Protein AF-A0A952R823-F1 (afdb_monomer_lite)

Secondary structure (DSSP, 8-state):
-PPPP--PPEEEEETTEEEEE--SS-HHHHHHHHHHHHHHHHHSBTBPTT-HHHHHHHHHHHHHHHHHHHHHHHHHHHHHHHHHHHHHHHHHHHHHHHHHTTS---SSSGGGGTSTTSSTTS------------------PPPPPP--------------------SSSSSSHHHHHHHHHHHHHHHHHHHTT-PPP----

pLDDT: mean 72.43, std 18.76, range [43.44, 98.44]

Sequence (201 aa):
MERPPQQSPVELRVGGETYRVKATATEATLLRLADAVDAKLKAYQGARAGTPQALLLAAMSLANDLEEERARRVAAEERAKQMLRTVVARLDALLGDGASLGGAHDLGASLASLEVLHESLGNGVVHESPGAPEVERRAPHGGPQVPLTGREAEHAAPALSSASPSAEAEGLQRGDALAEVRRRRLSELRGETERPGRDDA

Foldseek 3Di:
DDDPPPFDFDWEAALNDIDTDGDPDDPVVVNVVRVQLNVLLVVPPPPNRPDPVSSVVSVVVVVVVVVVVVVVVVVVVVVVVVVVVVVVVVVVVVVVVVVVVVPPDPPPPPVVVVVVPVVPPPDPPPPPDPDDPPPPPDDDDDDDDDDDDDDDDDDDDDDDDDDDDDDDPPPPPVVVVVVVVVVVVVVVVVPVPPDDDPDDD

Radius of gyration: 33.43 Å; chains: 1; bounding box: 53×76×105 Å

Structure (mmCIF, N/CA/C/O backbone):
data_AF-A0A952R823-F1
#
_entry.id   AF-A0A952R823-F1
#
loop_
_atom_site.group_PDB
_atom_site.id
_atom_site.type_symbol
_atom_site.label_atom_id
_atom_site.label_alt_id
_atom_site.label_comp_id
_atom_site.label_asym_id
_atom_site.label_entity_id
_atom_site.label_seq_id
_atom_site.pdbx_PDB_ins_code
_atom_site.Cartn_x
_atom_site.Cartn_y
_atom_site.Cartn_z
_atom_site.occupancy
_atom_site.B_iso_or_equiv
_atom_site.auth_seq_id
_atom_site.auth_comp_id
_atom_site.auth_asym_id
_atom_site.auth_atom_id
_atom_site.pdbx_PDB_model_num
ATOM 1 N N . MET A 1 1 ? -17.433 31.985 -6.162 1.00 55.97 1 MET A N 1
ATOM 2 C CA . MET A 1 1 ? -17.088 31.467 -4.822 1.00 55.97 1 MET A CA 1
ATOM 3 C C . MET A 1 1 ? -17.823 30.150 -4.636 1.00 55.97 1 MET A C 1
ATOM 5 O O . MET A 1 1 ? -18.989 30.167 -4.264 1.00 55.97 1 MET A O 1
ATOM 9 N N . GLU A 1 2 ? -17.197 29.025 -4.987 1.00 50.34 2 GLU A N 1
ATOM 10 C CA . GLU A 1 2 ? -17.776 27.707 -4.706 1.00 50.34 2 GLU A CA 1
ATOM 11 C C . GLU A 1 2 ? -17.674 27.431 -3.205 1.00 50.34 2 GLU A C 1
ATOM 13 O O . GLU A 1 2 ? -16.612 27.567 -2.596 1.00 50.34 2 GLU A O 1
ATOM 18 N N . ARG A 1 3 ? -18.812 27.113 -2.588 1.00 55.91 3 ARG A N 1
ATOM 19 C CA . ARG A 1 3 ? -18.885 26.713 -1.183 1.00 55.91 3 ARG A CA 1
ATOM 20 C C . ARG A 1 3 ? -18.193 25.348 -1.080 1.00 55.91 3 ARG A C 1
ATOM 22 O O . ARG A 1 3 ? -18.582 24.458 -1.837 1.00 55.91 3 ARG A O 1
ATOM 29 N N . PRO A 1 4 ? -17.204 25.150 -0.190 1.00 58.69 4 PRO A N 1
ATOM 30 C CA . PRO A 1 4 ? -16.602 23.834 -0.037 1.00 58.69 4 PRO A CA 1
ATOM 31 C C . PRO A 1 4 ? -17.703 22.825 0.324 1.00 58.69 4 PRO A C 1
ATOM 33 O O . PRO A 1 4 ? -18.623 23.181 1.075 1.00 58.69 4 PRO A O 1
ATOM 36 N N . PRO A 1 5 ? -17.657 21.596 -0.220 1.00 68.62 5 PRO A N 1
ATOM 37 C CA . PRO A 1 5 ? -18.655 20.580 0.073 1.00 68.62 5 PRO A CA 1
ATOM 38 C C . PRO A 1 5 ? -18.712 20.386 1.589 1.00 68.62 5 PRO A C 1
ATOM 40 O O . PRO A 1 5 ? -17.701 20.086 2.226 1.00 68.62 5 PRO A O 1
ATOM 43 N N . GLN A 1 6 ? -19.884 20.623 2.181 1.00 59.78 6 GLN A N 1
ATOM 44 C CA . GLN A 1 6 ? -20.088 20.394 3.606 1.00 59.78 6 GLN A CA 1
ATOM 45 C C . GLN A 1 6 ? -19.971 18.890 3.858 1.00 59.78 6 GLN A C 1
ATOM 47 O O . GLN A 1 6 ? -20.859 18.124 3.496 1.00 59.78 6 GLN A O 1
ATOM 52 N N . GLN A 1 7 ? -18.847 18.470 4.433 1.00 71.25 7 GLN A N 1
ATOM 53 C CA . GLN A 1 7 ? -18.579 17.066 4.725 1.00 71.25 7 GLN A CA 1
ATOM 54 C C . GLN A 1 7 ? -19.379 16.653 5.960 1.00 71.25 7 GLN A C 1
ATOM 56 O O . GLN A 1 7 ? -19.098 17.091 7.083 1.00 71.25 7 GLN A O 1
ATOM 61 N N . SER A 1 8 ? -20.401 15.825 5.745 1.00 77.56 8 SER A N 1
ATOM 62 C CA . SER A 1 8 ? -21.119 15.156 6.823 1.00 77.56 8 SER A CA 1
ATOM 63 C C . SER A 1 8 ? -20.149 14.238 7.575 1.00 77.56 8 SER A C 1
ATOM 65 O O . SER A 1 8 ? -19.392 13.508 6.932 1.00 77.56 8 SER A O 1
ATOM 67 N N . PRO A 1 9 ? -20.135 14.258 8.918 1.00 86.44 9 PRO A N 1
ATOM 68 C CA . PRO A 1 9 ? -19.307 13.332 9.674 1.00 86.44 9 PRO A CA 1
ATOM 69 C C . PRO A 1 9 ? -19.747 11.889 9.399 1.00 86.44 9 PRO A C 1
ATOM 71 O O . PRO A 1 9 ? -20.941 11.601 9.480 1.00 86.44 9 PRO A O 1
ATOM 74 N N . VAL A 1 10 ? -18.786 11.009 9.129 1.00 91.06 10 VAL A N 1
ATOM 75 C CA . VAL A 1 10 ? -18.998 9.573 8.895 1.00 91.06 10 VAL A CA 1
ATOM 76 C C . VAL A 1 10 ? -18.678 8.811 10.179 1.00 91.06 10 VAL A C 1
ATOM 78 O O . VAL A 1 10 ? -17.704 9.133 10.863 1.00 91.06 10 VAL A O 1
ATOM 81 N N . GLU A 1 11 ? -19.497 7.821 10.524 1.00 93.06 11 GLU A N 1
ATOM 82 C CA . GLU A 1 11 ? -19.250 6.920 11.653 1.00 93.06 11 GLU A CA 1
ATOM 83 C C . GLU A 1 11 ? -18.473 5.689 11.174 1.00 93.06 11 GLU A C 1
ATOM 85 O O . GLU A 1 11 ? -18.827 5.063 10.178 1.00 93.06 11 GLU A O 1
ATOM 90 N N . LEU A 1 12 ? -17.384 5.361 11.864 1.00 92.44 12 LEU A N 1
ATOM 91 C CA . LEU A 1 12 ? -16.467 4.274 11.534 1.00 92.44 12 LEU A CA 1
ATOM 92 C C . LEU A 1 12 ? -16.260 3.406 12.765 1.00 92.44 12 LEU A C 1
ATOM 94 O O . LEU A 1 12 ? -16.114 3.924 13.868 1.00 92.44 12 LEU A O 1
ATOM 98 N N . ARG A 1 13 ? -16.184 2.091 12.579 1.00 91.00 13 ARG A N 1
ATOM 99 C CA . ARG A 1 13 ? -15.862 1.158 13.657 1.00 91.00 13 ARG A CA 1
ATOM 100 C C . ARG A 1 13 ? -14.439 0.645 13.472 1.00 91.00 13 ARG A C 1
ATOM 102 O O . ARG A 1 13 ? -14.126 0.145 12.400 1.00 91.00 13 ARG A O 1
ATOM 109 N N . VAL A 1 14 ? -13.596 0.797 14.490 1.00 89.75 14 VAL A N 1
ATOM 110 C CA . VAL A 1 14 ? -12.187 0.372 14.472 1.00 89.75 14 VAL A CA 1
ATOM 111 C C . VAL A 1 14 ? -11.839 -0.230 15.826 1.00 89.75 14 VAL A C 1
ATOM 113 O O . VAL A 1 14 ? -12.084 0.377 16.866 1.00 89.75 14 VAL A O 1
ATOM 116 N N . GLY A 1 15 ? -11.285 -1.439 15.842 1.00 85.31 15 GLY A N 1
ATOM 117 C CA . GLY A 1 15 ? -10.859 -2.117 17.066 1.00 85.31 15 GLY A CA 1
ATOM 118 C C . GLY A 1 15 ? -11.993 -2.383 18.058 1.00 85.31 15 GLY A C 1
ATOM 119 O O . GLY A 1 15 ? -11.735 -2.532 19.245 1.00 85.31 15 GLY A O 1
ATOM 120 N N . GLY A 1 16 ? -13.244 -2.425 17.588 1.00 86.69 16 GLY A N 1
ATOM 121 C CA . GLY A 1 16 ? -14.438 -2.560 18.427 1.00 86.69 16 GLY A CA 1
ATOM 122 C C . GLY A 1 16 ? -15.067 -1.235 18.871 1.00 86.69 16 GLY A C 1
ATOM 123 O O . GLY A 1 16 ? -16.246 -1.247 19.224 1.00 86.69 16 GLY A O 1
ATOM 124 N N . GLU A 1 17 ? -14.348 -0.118 18.752 1.00 88.94 17 GLU A N 1
ATOM 125 C CA . GLU A 1 17 ? -14.792 1.232 19.118 1.00 88.94 17 GLU A CA 1
ATOM 126 C C . GLU A 1 17 ? -15.403 1.976 17.924 1.00 8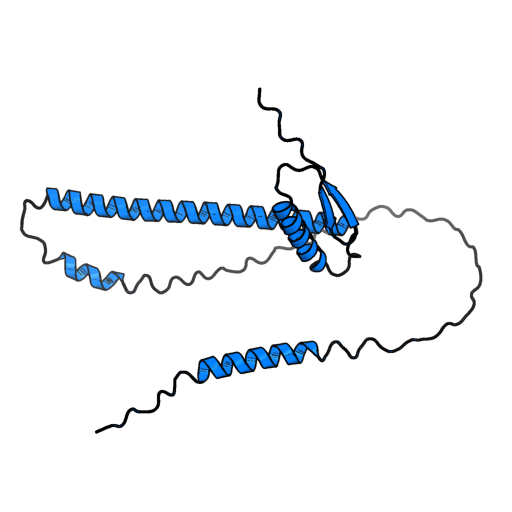8.94 17 GLU A C 1
ATOM 128 O O . GLU A 1 17 ? -15.041 1.725 16.774 1.00 88.94 17 GLU A O 1
ATOM 133 N N . THR A 1 18 ? -16.340 2.894 18.185 1.00 92.19 18 THR A N 1
ATOM 134 C CA . THR A 1 18 ? -16.988 3.707 17.137 1.00 92.19 18 THR A CA 1
ATOM 135 C C . THR A 1 18 ? -16.466 5.139 17.172 1.00 92.19 18 THR A C 1
ATOM 137 O O . THR A 1 18 ? -16.552 5.824 18.188 1.00 92.19 18 THR A O 1
ATOM 140 N N . TYR A 1 19 ? -15.954 5.607 16.040 1.00 91.12 19 TYR A N 1
ATOM 141 C CA . TYR A 1 19 ? -15.376 6.928 15.843 1.00 91.12 19 TYR A CA 1
ATOM 142 C C . TYR A 1 19 ? -16.204 7.725 14.845 1.00 91.12 19 TYR A C 1
ATOM 144 O O . TYR A 1 19 ? -16.658 7.198 13.834 1.00 91.12 19 TYR A O 1
ATOM 152 N N . ARG A 1 20 ? -16.347 9.029 15.085 1.00 93.25 20 ARG A N 1
ATOM 153 C CA . ARG A 1 20 ? -16.999 9.948 14.150 1.00 93.25 20 ARG A CA 1
ATOM 154 C C . AR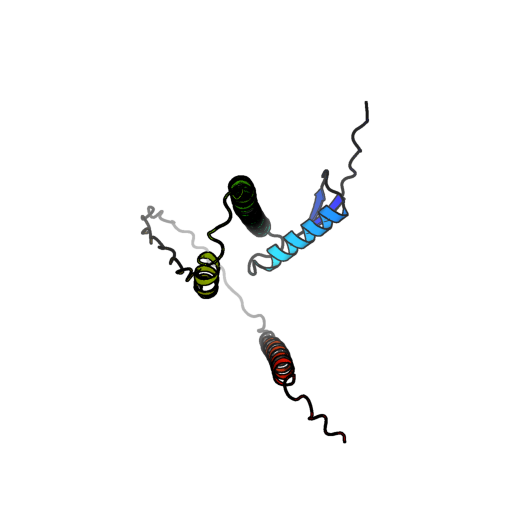G A 1 20 ? -15.948 10.840 13.504 1.00 93.25 20 ARG A C 1
ATOM 156 O O . ARG A 1 20 ? -15.349 11.674 14.179 1.00 93.25 20 ARG A O 1
ATOM 163 N N . VAL A 1 21 ? -15.716 10.663 12.207 1.00 90.88 21 VAL A N 1
ATOM 164 C CA . VAL A 1 21 ? -14.608 11.301 11.486 1.00 90.88 21 VAL A CA 1
ATOM 165 C C . VAL A 1 21 ? -15.144 12.272 10.440 1.00 90.88 21 VAL A C 1
ATOM 167 O O . VAL A 1 21 ? -16.069 11.969 9.688 1.00 90.88 21 VAL A O 1
ATOM 170 N N . LYS A 1 22 ? -14.547 13.464 10.389 1.00 91.38 22 LYS A N 1
ATOM 171 C CA . LYS A 1 22 ? -14.699 14.401 9.272 1.00 91.38 22 LYS A CA 1
ATOM 172 C C . LYS A 1 22 ? -13.437 14.314 8.426 1.00 91.38 22 LYS A C 1
ATOM 174 O O . LYS A 1 22 ? -12.365 14.674 8.905 1.00 91.38 22 LYS A O 1
ATOM 179 N N . ALA A 1 23 ? -13.559 13.814 7.203 1.00 85.81 23 ALA A N 1
ATOM 180 C CA . ALA A 1 23 ? -12.435 13.661 6.292 1.00 85.81 23 ALA A CA 1
ATOM 181 C C . ALA A 1 23 ? -12.833 14.033 4.864 1.00 85.81 23 ALA A C 1
ATOM 183 O O . ALA A 1 23 ? -13.991 13.916 4.470 1.00 85.81 23 ALA A O 1
ATOM 184 N N . THR A 1 24 ? -11.831 14.433 4.082 1.00 86.12 24 THR A N 1
ATOM 185 C CA . THR A 1 24 ? -11.964 14.741 2.652 1.00 86.12 24 THR A CA 1
ATOM 186 C C . THR A 1 24 ? -12.075 13.495 1.779 1.00 86.12 24 THR A C 1
ATOM 188 O O . THR A 1 24 ? -12.458 13.593 0.615 1.00 86.12 24 THR A O 1
ATOM 191 N N . ALA A 1 25 ? -11.741 12.327 2.327 1.00 88.00 25 ALA A N 1
ATOM 192 C CA . ALA A 1 25 ? -11.878 11.052 1.648 1.00 88.00 25 ALA A CA 1
ATOM 193 C C . ALA A 1 25 ? -13.348 10.612 1.577 1.00 88.00 25 ALA A C 1
ATOM 195 O O . ALA A 1 25 ? -14.150 10.915 2.458 1.00 88.00 25 ALA A O 1
ATOM 196 N N . THR A 1 26 ? -13.685 9.851 0.536 1.00 90.12 26 THR A N 1
ATOM 197 C CA . THR A 1 26 ? -15.023 9.257 0.402 1.00 90.12 26 THR A CA 1
ATOM 198 C C . THR A 1 26 ? -15.289 8.239 1.512 1.00 90.12 26 THR A C 1
ATOM 200 O O . THR A 1 26 ? -14.363 7.576 1.981 1.00 90.12 26 THR A O 1
ATOM 203 N N . GLU A 1 27 ? -16.556 8.055 1.884 1.00 89.19 27 GLU A N 1
ATOM 204 C CA . GLU A 1 27 ? -16.982 7.050 2.868 1.00 89.19 27 GLU A CA 1
ATOM 205 C C . GLU A 1 27 ? -16.459 5.645 2.531 1.00 89.19 27 GLU A C 1
ATOM 207 O O . GLU A 1 27 ? -15.864 4.983 3.377 1.00 89.19 27 GLU A O 1
ATOM 212 N N . ALA A 1 28 ? -16.560 5.227 1.266 1.00 90.81 28 ALA A N 1
ATOM 213 C CA . ALA A 1 28 ? -16.041 3.938 0.808 1.00 90.81 28 ALA A CA 1
ATOM 214 C C . ALA A 1 28 ? -14.516 3.801 0.976 1.00 90.81 28 ALA A C 1
ATOM 216 O O . ALA A 1 28 ? -13.994 2.697 1.130 1.00 90.81 28 ALA A O 1
ATOM 217 N N . THR A 1 29 ? -13.767 4.904 0.908 1.00 92.75 29 THR A N 1
ATOM 218 C CA . THR A 1 29 ? -12.329 4.901 1.212 1.00 92.75 29 THR A CA 1
ATOM 219 C C . THR A 1 29 ? -12.095 4.775 2.713 1.00 92.75 29 THR A C 1
ATOM 221 O O . THR A 1 29 ? -11.236 4.002 3.123 1.00 92.75 29 THR A O 1
ATOM 224 N N . LEU A 1 30 ? -12.865 5.494 3.531 1.00 92.31 30 LEU A N 1
ATOM 225 C CA . LEU A 1 30 ? -12.741 5.455 4.988 1.00 92.31 30 LEU A CA 1
ATOM 226 C C . LEU A 1 30 ? -13.068 4.074 5.566 1.00 92.31 30 LEU A C 1
ATOM 228 O O . LEU A 1 30 ? -12.326 3.593 6.417 1.00 92.31 30 LEU A O 1
ATOM 232 N N . LEU A 1 31 ? -14.113 3.412 5.064 1.00 93.38 31 LEU A N 1
ATOM 233 C CA . LEU A 1 31 ? -14.467 2.047 5.464 1.00 93.38 31 LEU A CA 1
ATOM 234 C C . LEU A 1 31 ? -13.345 1.055 5.129 1.00 93.38 31 LEU A C 1
ATOM 236 O O . LEU A 1 31 ? -12.912 0.299 5.991 1.00 93.38 31 LEU A O 1
ATOM 240 N N . ARG A 1 32 ? -12.781 1.136 3.917 1.00 94.25 32 ARG A N 1
ATOM 241 C CA . ARG A 1 32 ? -11.634 0.298 3.524 1.00 94.25 32 ARG A CA 1
ATOM 242 C C . ARG A 1 32 ? -10.394 0.541 4.387 1.00 94.25 32 ARG A C 1
ATOM 244 O O . ARG A 1 32 ? -9.650 -0.395 4.665 1.00 94.25 32 ARG A O 1
ATOM 251 N N . LEU A 1 33 ? -10.150 1.786 4.801 1.00 93.69 33 LEU A N 1
ATOM 252 C CA . LEU A 1 33 ? -9.055 2.108 5.720 1.00 93.69 33 LEU A CA 1
ATOM 253 C C . LEU A 1 33 ? -9.311 1.542 7.122 1.00 93.69 33 LEU A C 1
ATOM 255 O O . LEU A 1 33 ? -8.382 1.015 7.727 1.00 93.69 33 LEU A O 1
ATOM 259 N N . ALA A 1 34 ? -10.550 1.603 7.616 1.00 93.12 34 ALA A N 1
ATOM 260 C CA . ALA A 1 34 ? -10.933 0.986 8.885 1.00 93.12 34 ALA A CA 1
ATOM 261 C C . ALA A 1 34 ? -10.685 -0.532 8.866 1.00 93.12 34 ALA A C 1
ATOM 263 O O . ALA A 1 34 ? -10.037 -1.049 9.775 1.00 93.12 34 ALA A O 1
ATOM 264 N N . ASP A 1 35 ? -11.072 -1.218 7.785 1.00 93.50 35 ASP A N 1
ATOM 265 C CA . ASP A 1 35 ? -10.812 -2.653 7.605 1.00 93.50 35 ASP A CA 1
ATOM 266 C C . ASP A 1 35 ? -9.310 -2.984 7.622 1.00 93.50 35 ASP A C 1
ATOM 268 O O . ASP A 1 35 ? -8.888 -3.982 8.211 1.00 93.50 35 ASP A O 1
ATOM 272 N N . ALA A 1 36 ? -8.478 -2.140 7.001 1.00 93.94 36 ALA A N 1
ATOM 273 C CA . ALA A 1 36 ? -7.027 -2.317 6.992 1.00 93.94 36 ALA A CA 1
ATOM 274 C C . ALA A 1 36 ? -6.413 -2.149 8.393 1.00 93.94 36 ALA A C 1
ATOM 276 O O . ALA A 1 36 ? -5.533 -2.922 8.786 1.00 93.94 36 ALA A O 1
ATOM 277 N N . VAL A 1 37 ? -6.897 -1.171 9.166 1.00 92.88 37 VAL A N 1
ATOM 278 C CA . VAL A 1 37 ? -6.487 -0.978 10.564 1.00 92.88 37 VAL A CA 1
ATOM 279 C C . VAL A 1 37 ? -6.922 -2.168 11.419 1.00 92.88 37 VAL A C 1
ATOM 281 O O . VAL A 1 37 ? -6.109 -2.696 12.176 1.00 92.88 37 VAL A O 1
ATOM 284 N N . ASP A 1 38 ? -8.152 -2.654 11.255 1.00 90.94 38 ASP A N 1
ATOM 285 C CA . ASP A 1 38 ? -8.665 -3.825 11.973 1.00 90.94 38 ASP A CA 1
ATOM 286 C C . ASP A 1 38 ? -7.883 -5.100 11.649 1.00 90.94 38 ASP A C 1
ATOM 288 O O . ASP A 1 38 ? -7.587 -5.903 12.540 1.00 90.94 38 ASP A O 1
ATOM 292 N N . ALA A 1 39 ? -7.502 -5.290 10.385 1.00 91.44 39 ALA A N 1
ATOM 293 C CA . ALA A 1 39 ? -6.647 -6.397 9.975 1.00 91.44 39 ALA A CA 1
ATOM 294 C C . ALA A 1 39 ? -5.277 -6.339 10.669 1.00 91.44 39 ALA A C 1
ATOM 296 O O . ALA A 1 39 ? -4.788 -7.362 11.153 1.00 91.44 39 ALA A O 1
ATOM 297 N N . LYS A 1 40 ? -4.681 -5.147 10.781 1.00 91.44 40 LYS A N 1
ATOM 298 C CA . LYS A 1 40 ? -3.409 -4.957 11.492 1.00 91.44 40 LYS A CA 1
ATOM 299 C C . LYS A 1 40 ? -3.541 -5.137 12.995 1.00 91.44 40 LYS A C 1
ATOM 301 O O . LYS A 1 40 ? -2.696 -5.794 13.592 1.00 91.44 40 LYS A O 1
ATOM 306 N N . LEU A 1 41 ? -4.614 -4.640 13.602 1.00 90.19 41 LEU A N 1
ATOM 307 C CA . LEU A 1 41 ? -4.896 -4.841 15.023 1.00 90.19 41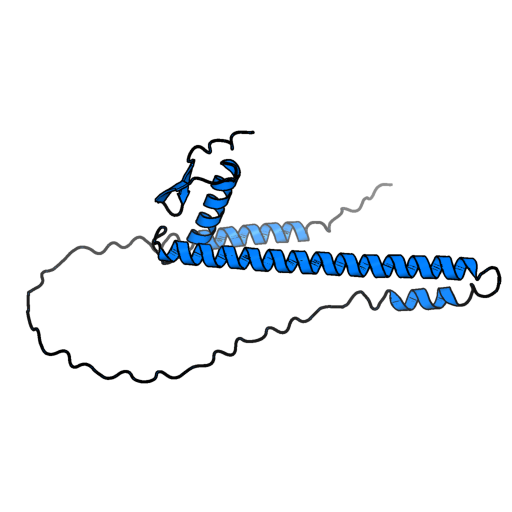 LEU A CA 1
ATOM 308 C C . LEU A 1 41 ? -4.971 -6.327 15.390 1.00 90.19 41 LEU A C 1
ATOM 310 O O . LEU A 1 41 ? -4.422 -6.731 16.411 1.00 90.19 41 LEU A O 1
ATOM 314 N N . LYS A 1 42 ? -5.583 -7.157 14.535 1.00 87.75 42 LYS A N 1
ATOM 315 C CA . LYS A 1 42 ? -5.659 -8.615 14.739 1.00 87.75 42 LYS A CA 1
ATOM 316 C C . LYS A 1 42 ? -4.291 -9.307 14.736 1.00 87.75 42 LYS A C 1
ATOM 318 O O . LYS A 1 42 ? -4.163 -10.371 15.337 1.00 87.75 42 LYS A O 1
ATOM 323 N N . ALA A 1 43 ? -3.279 -8.733 14.081 1.00 85.56 43 ALA A N 1
ATOM 324 C CA . ALA A 1 43 ? -1.932 -9.303 14.040 1.00 85.56 43 ALA A CA 1
ATOM 325 C C . ALA A 1 43 ? -1.191 -9.168 15.384 1.00 85.56 43 ALA A C 1
ATOM 327 O O . ALA A 1 43 ? -0.353 -10.007 15.710 1.00 85.56 43 ALA A O 1
ATO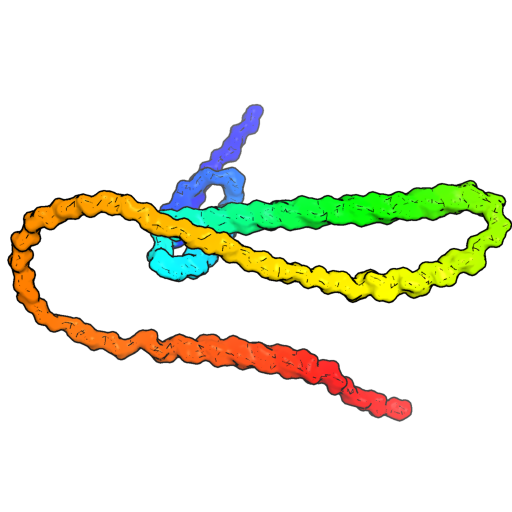M 328 N N . TYR A 1 44 ? -1.531 -8.164 16.197 1.00 82.44 44 TYR A N 1
ATOM 329 C CA . TYR A 1 44 ? -0.947 -7.941 17.522 1.00 82.44 44 TYR A CA 1
ATOM 330 C C . TYR A 1 44 ? -1.722 -8.715 18.599 1.00 82.44 44 TYR A C 1
ATOM 332 O O . TYR A 1 44 ? -2.383 -8.141 19.465 1.00 82.44 44 TYR A O 1
ATOM 340 N N . GLN A 1 45 ? -1.671 -10.048 18.530 1.00 59.16 45 GLN A N 1
ATOM 341 C CA . GLN A 1 45 ? -2.316 -10.928 19.509 1.00 59.16 45 GLN A CA 1
ATOM 342 C C . GLN A 1 45 ? -1.661 -10.760 20.891 1.00 59.16 45 GLN A C 1
ATOM 344 O O . GLN A 1 45 ? -0.485 -11.060 21.067 1.00 59.16 45 GLN A O 1
ATOM 349 N N . GLY A 1 46 ? -2.420 -10.257 21.869 1.00 62.47 46 GLY A N 1
ATOM 350 C CA . GLY A 1 46 ? -1.975 -10.095 23.262 1.00 62.47 46 GLY A CA 1
ATOM 351 C C . GLY A 1 46 ? -2.412 -8.778 23.901 1.00 62.47 46 GLY A C 1
ATOM 352 O O . GLY A 1 46 ? -2.651 -8.720 25.106 1.00 62.47 46 GLY A O 1
ATOM 353 N N . ALA A 1 47 ? -2.618 -7.734 23.098 1.00 56.91 47 ALA A N 1
ATOM 354 C CA . ALA A 1 47 ? -3.373 -6.570 23.535 1.00 56.91 47 ALA A CA 1
ATOM 355 C C . ALA A 1 47 ? -4.867 -6.866 23.355 1.00 56.91 47 ALA A C 1
ATOM 357 O O . ALA A 1 47 ? -5.270 -7.410 22.327 1.00 56.91 47 ALA A O 1
ATOM 358 N N . ARG A 1 48 ? -5.709 -6.515 24.335 1.00 62.56 48 ARG A N 1
ATOM 359 C CA . ARG A 1 48 ? -7.163 -6.470 24.113 1.00 62.56 48 ARG A CA 1
ATOM 360 C C . ARG A 1 48 ? -7.397 -5.656 22.836 1.00 62.56 48 ARG A C 1
ATOM 362 O O . ARG A 1 48 ? -6.952 -4.511 22.765 1.00 62.56 48 ARG A O 1
ATOM 369 N N . ALA A 1 49 ? -8.027 -6.255 21.827 1.00 64.12 49 ALA A N 1
ATOM 370 C CA . ALA A 1 49 ? -8.408 -5.527 20.623 1.00 64.12 49 ALA A CA 1
ATOM 371 C C . ALA A 1 49 ? -9.177 -4.267 21.057 1.00 64.12 49 ALA A C 1
ATOM 373 O O . ALA A 1 49 ? -10.090 -4.368 21.876 1.00 64.12 49 ALA A O 1
ATOM 374 N N . GLY A 1 50 ? -8.724 -3.097 20.601 1.00 67.94 50 GLY A N 1
ATOM 375 C CA . GLY A 1 50 ? -9.292 -1.807 21.003 1.00 67.94 50 GLY A CA 1
ATOM 376 C C . GLY A 1 50 ? -8.535 -1.045 22.094 1.00 67.94 50 GLY A C 1
ATOM 377 O O . GLY A 1 50 ? -8.961 0.049 22.453 1.00 67.94 50 GLY A O 1
ATOM 378 N N . THR A 1 51 ? -7.400 -1.535 22.619 1.00 82.62 51 THR A N 1
ATOM 379 C CA . THR A 1 51 ? -6.569 -0.666 23.472 1.00 82.62 51 THR A CA 1
ATOM 380 C C . THR A 1 51 ? -5.926 0.459 22.645 1.00 82.62 51 THR A C 1
ATOM 382 O O . THR A 1 51 ? -5.460 0.217 21.525 1.00 82.62 51 THR A O 1
ATOM 385 N N . PRO A 1 52 ? -5.818 1.686 23.191 1.00 85.25 52 PRO A N 1
ATOM 386 C CA . PRO A 1 52 ? -5.141 2.794 22.513 1.00 85.25 52 PRO A CA 1
ATOM 387 C C . PRO A 1 52 ? -3.703 2.460 22.091 1.00 85.25 52 PRO A C 1
ATOM 389 O O . PRO A 1 52 ? -3.235 2.910 21.047 1.00 85.25 52 PRO A O 1
ATOM 392 N N . GLN A 1 53 ? -3.004 1.634 22.876 1.00 87.50 53 GLN A N 1
ATOM 393 C CA . GLN A 1 53 ? -1.641 1.193 22.583 1.00 87.50 53 GLN A CA 1
ATOM 394 C C . GLN A 1 53 ? -1.585 0.268 21.359 1.00 87.50 53 GLN A C 1
ATOM 396 O O . GLN A 1 53 ? -0.700 0.427 20.521 1.00 87.50 53 GLN A O 1
ATOM 401 N N . ALA A 1 54 ? -2.534 -0.665 21.218 1.00 88.44 54 ALA A N 1
ATOM 402 C CA . ALA A 1 54 ? -2.609 -1.530 20.042 1.00 88.44 54 ALA A CA 1
ATOM 403 C C . ALA A 1 54 ? -2.907 -0.721 18.773 1.00 88.44 54 ALA A C 1
ATOM 405 O O . ALA A 1 54 ? -2.300 -0.963 17.731 1.00 88.44 54 ALA A O 1
ATOM 406 N N . LEU A 1 55 ? -3.790 0.278 18.878 1.00 88.94 55 LEU A N 1
ATOM 407 C CA . LEU A 1 55 ? -4.117 1.177 17.771 1.00 88.94 55 LEU A CA 1
ATOM 408 C C . LEU A 1 55 ? -2.902 1.993 17.321 1.00 88.94 55 LEU A C 1
ATOM 410 O O . LEU A 1 55 ? -2.663 2.119 16.122 1.00 88.94 55 LEU A O 1
ATOM 414 N N . LEU A 1 56 ? -2.100 2.488 18.268 1.00 91.00 56 LEU A N 1
ATOM 415 C CA . LEU A 1 56 ? -0.864 3.203 17.956 1.00 91.00 56 LEU A CA 1
ATOM 416 C C . LEU A 1 56 ? 0.148 2.308 17.226 1.00 91.00 56 LEU A C 1
ATOM 418 O O . LEU A 1 56 ? 0.716 2.730 16.221 1.00 91.00 56 LEU A O 1
ATOM 422 N N . LEU A 1 57 ? 0.350 1.070 17.690 1.00 91.69 57 LEU A N 1
ATOM 423 C CA . LEU A 1 57 ? 1.259 0.118 17.041 1.00 91.69 57 LEU A CA 1
ATOM 424 C C . LEU A 1 57 ? 0.784 -0.259 15.632 1.00 91.69 57 LEU A C 1
ATOM 426 O O . LEU A 1 57 ? 1.585 -0.277 14.698 1.00 91.69 57 LEU A O 1
ATOM 430 N N . ALA A 1 58 ? -0.520 -0.488 15.458 1.00 91.75 58 ALA A N 1
ATOM 431 C CA . ALA A 1 58 ? -1.108 -0.736 14.146 1.00 91.75 58 ALA A CA 1
ATOM 432 C C . ALA A 1 58 ? -0.920 0.460 13.200 1.00 91.75 58 ALA A C 1
ATOM 434 O O . ALA A 1 58 ? -0.540 0.270 12.045 1.00 91.75 58 ALA A O 1
ATOM 435 N N . ALA A 1 59 ? -1.115 1.688 13.692 1.00 92.62 59 ALA A N 1
ATOM 436 C CA . ALA A 1 59 ? -0.891 2.902 12.913 1.00 92.62 59 ALA A CA 1
ATOM 437 C C . ALA A 1 59 ? 0.584 3.074 12.514 1.00 92.62 59 ALA A C 1
ATOM 439 O O . ALA A 1 59 ? 0.866 3.364 11.353 1.00 92.62 59 ALA A O 1
ATOM 440 N N . MET A 1 60 ? 1.525 2.849 13.439 1.00 95.06 60 MET A N 1
ATOM 441 C CA . MET A 1 60 ? 2.962 2.906 13.146 1.00 95.06 60 MET A CA 1
ATOM 442 C C . MET A 1 60 ? 3.379 1.854 12.113 1.00 95.06 60 MET A C 1
ATOM 444 O O . MET A 1 60 ? 4.126 2.175 11.193 1.00 95.06 60 MET A O 1
ATOM 448 N N . SER A 1 61 ? 2.861 0.624 12.207 1.00 94.62 61 SER A N 1
ATOM 449 C CA . SER A 1 61 ? 3.133 -0.402 11.196 1.00 94.62 61 SER A CA 1
ATOM 450 C C . SER A 1 61 ? 2.557 -0.040 9.833 1.00 94.62 61 SER A C 1
ATOM 452 O O . SER A 1 61 ? 3.261 -0.190 8.844 1.00 94.62 61 SER A O 1
ATOM 454 N N . LEU A 1 62 ? 1.323 0.467 9.755 1.00 95.75 62 LEU A N 1
ATOM 455 C CA . LEU A 1 62 ? 0.740 0.898 8.478 1.00 95.75 62 LEU A CA 1
ATOM 456 C C . LEU A 1 62 ? 1.500 2.072 7.856 1.00 95.75 62 LEU A C 1
ATOM 458 O O . LEU A 1 62 ? 1.655 2.121 6.638 1.00 95.75 62 LEU A O 1
ATOM 462 N N . ALA A 1 63 ? 1.977 3.010 8.677 1.00 95.81 63 ALA A N 1
ATOM 463 C CA . ALA A 1 63 ? 2.810 4.108 8.206 1.00 95.81 63 ALA A CA 1
ATOM 464 C C . ALA A 1 63 ? 4.134 3.591 7.627 1.00 95.81 63 ALA A C 1
ATOM 466 O O . ALA A 1 63 ? 4.519 4.013 6.540 1.00 95.81 63 ALA A O 1
ATOM 467 N N . ASN A 1 64 ? 4.787 2.640 8.302 1.00 96.50 64 ASN A N 1
ATOM 468 C CA . ASN A 1 64 ? 6.004 2.011 7.792 1.00 96.50 64 ASN A CA 1
ATOM 469 C C . ASN A 1 64 ? 5.753 1.251 6.480 1.00 96.50 64 ASN A C 1
ATOM 471 O O . ASN A 1 64 ? 6.469 1.468 5.509 1.00 96.50 64 ASN A O 1
ATOM 475 N N . ASP A 1 65 ? 4.702 0.429 6.416 1.00 96.12 65 ASP A N 1
ATOM 476 C CA . ASP A 1 65 ? 4.338 -0.308 5.200 1.00 96.12 65 ASP A CA 1
ATOM 477 C C . ASP A 1 65 ? 4.106 0.646 4.012 1.00 96.12 65 ASP A C 1
ATOM 479 O O . ASP A 1 65 ? 4.495 0.358 2.879 1.00 96.12 65 ASP A O 1
ATOM 483 N N . LEU A 1 66 ? 3.486 1.805 4.266 1.00 97.44 66 LEU A N 1
ATOM 484 C CA . LEU A 1 66 ? 3.259 2.834 3.254 1.00 97.44 66 LEU A CA 1
ATOM 485 C C . LEU A 1 66 ? 4.567 3.486 2.789 1.00 97.44 66 LEU A C 1
ATOM 487 O O . LEU A 1 66 ? 4.725 3.725 1.591 1.00 97.44 66 LEU A O 1
ATOM 491 N N . GLU A 1 67 ? 5.485 3.788 3.706 1.00 97.69 67 GLU A N 1
ATOM 492 C CA . GLU A 1 67 ? 6.798 4.341 3.361 1.00 97.69 67 GLU A CA 1
ATOM 493 C C . GLU A 1 67 ? 7.643 3.342 2.562 1.00 97.69 67 GLU A C 1
ATOM 495 O O . GLU A 1 67 ? 8.219 3.704 1.534 1.00 97.69 67 GLU A O 1
ATOM 500 N N . GLU A 1 68 ? 7.644 2.064 2.945 1.00 97.94 68 GLU A N 1
ATOM 501 C CA . GLU A 1 68 ? 8.305 1.010 2.173 1.00 97.94 68 GLU A CA 1
ATOM 502 C C . GLU A 1 68 ? 7.727 0.889 0.763 1.00 97.94 68 GLU A C 1
ATOM 504 O O . GLU A 1 68 ? 8.467 0.792 -0.216 1.00 97.94 68 GLU A O 1
ATOM 509 N N . GLU A 1 69 ? 6.402 0.912 0.636 1.00 98.06 69 GLU A N 1
ATOM 510 C CA . GLU A 1 69 ? 5.740 0.806 -0.660 1.00 98.06 69 GLU A CA 1
ATOM 511 C C . GLU A 1 69 ? 6.024 2.029 -1.546 1.00 98.06 69 GLU A C 1
ATOM 513 O O . GLU A 1 69 ? 6.245 1.892 -2.751 1.00 98.06 69 GLU A O 1
ATOM 518 N N . ARG A 1 70 ? 6.100 3.233 -0.966 1.00 98.00 70 ARG A N 1
ATOM 519 C CA . ARG A 1 70 ? 6.543 4.440 -1.682 1.00 98.00 70 ARG A CA 1
ATOM 520 C C . ARG A 1 70 ? 7.984 4.310 -2.159 1.00 98.00 70 ARG A C 1
ATOM 522 O O . ARG A 1 70 ? 8.254 4.585 -3.327 1.00 98.00 70 ARG A O 1
ATOM 529 N N . ALA A 1 71 ? 8.889 3.852 -1.297 1.00 97.25 71 ALA A N 1
ATOM 530 C CA . ALA A 1 71 ? 10.287 3.641 -1.655 1.00 97.25 71 ALA A CA 1
ATOM 531 C C . ALA A 1 71 ? 10.429 2.617 -2.795 1.00 97.25 71 ALA A C 1
ATOM 533 O O . ALA A 1 71 ? 11.157 2.859 -3.761 1.00 97.25 71 ALA A O 1
ATOM 534 N N . ARG A 1 72 ? 9.670 1.513 -2.743 1.00 97.56 72 ARG A N 1
ATOM 535 C CA . ARG A 1 72 ? 9.616 0.507 -3.816 1.00 97.56 72 ARG A CA 1
ATOM 536 C C . ARG A 1 72 ? 9.135 1.100 -5.138 1.00 97.56 72 ARG A C 1
ATOM 538 O O . ARG A 1 72 ? 9.745 0.830 -6.171 1.00 97.56 72 ARG A O 1
ATOM 545 N N . ARG A 1 73 ? 8.083 1.926 -5.117 1.00 98.25 73 ARG A N 1
ATOM 546 C CA . ARG A 1 73 ? 7.566 2.606 -6.317 1.00 98.25 73 ARG A CA 1
ATOM 547 C C . ARG A 1 73 ? 8.593 3.548 -6.928 1.00 98.25 73 ARG A C 1
ATOM 549 O O . ARG A 1 73 ? 8.859 3.438 -8.118 1.00 98.25 73 ARG A O 1
ATOM 556 N N . VAL A 1 74 ? 9.224 4.397 -6.118 1.00 98.38 74 VAL A N 1
ATOM 557 C CA . VAL A 1 74 ? 10.277 5.312 -6.589 1.00 98.38 74 VAL A CA 1
ATOM 558 C C . VAL A 1 74 ? 11.438 4.530 -7.208 1.00 98.38 74 VAL A C 1
ATOM 560 O O . VAL A 1 74 ? 11.890 4.855 -8.304 1.00 98.38 74 VAL A O 1
ATOM 563 N N . ALA A 1 75 ? 11.886 3.449 -6.564 1.00 97.38 75 ALA A N 1
ATOM 564 C CA . ALA A 1 75 ? 12.947 2.604 -7.106 1.00 97.38 75 ALA A CA 1
ATOM 565 C C . ALA A 1 75 ? 12.550 1.936 -8.435 1.00 97.38 75 ALA A C 1
ATOM 567 O O . ALA A 1 75 ? 13.367 1.847 -9.352 1.00 97.38 75 ALA A O 1
ATOM 568 N N . ALA A 1 76 ? 11.304 1.468 -8.560 1.00 97.88 76 ALA A N 1
ATOM 569 C CA . ALA A 1 76 ? 10.791 0.893 -9.800 1.00 97.88 76 ALA A CA 1
ATOM 570 C C . ALA A 1 76 ? 10.717 1.934 -10.928 1.00 97.88 76 ALA A C 1
ATOM 572 O O . ALA A 1 76 ? 11.139 1.650 -12.050 1.00 97.88 76 ALA A O 1
ATOM 573 N N . GLU A 1 77 ? 10.246 3.147 -10.630 1.00 98.31 77 GLU A N 1
ATOM 574 C CA . GLU A 1 77 ? 10.199 4.256 -11.585 1.00 98.31 77 GLU A CA 1
ATOM 575 C C . GLU A 1 77 ? 11.595 4.651 -12.077 1.00 98.31 77 GLU A C 1
ATOM 577 O O . GLU A 1 77 ? 11.795 4.818 -13.280 1.00 98.31 77 GLU A O 1
ATOM 582 N N . GLU A 1 78 ? 12.580 4.758 -11.183 1.00 98.44 78 GLU A N 1
ATOM 583 C CA . GLU A 1 78 ? 13.953 5.097 -11.572 1.00 98.44 78 GLU A CA 1
ATOM 584 C C . GLU A 1 78 ? 14.598 4.007 -12.435 1.00 98.44 78 GLU A C 1
ATOM 586 O O . GLU A 1 78 ? 15.213 4.319 -13.458 1.00 98.44 78 GLU A O 1
ATOM 591 N N . ARG A 1 79 ? 14.386 2.725 -12.110 1.00 97.69 79 ARG A N 1
ATOM 592 C CA . ARG A 1 79 ? 14.841 1.615 -12.966 1.00 97.69 79 ARG A CA 1
ATOM 593 C C . ARG A 1 79 ? 14.192 1.666 -14.347 1.00 97.69 79 ARG A C 1
ATOM 595 O O . ARG A 1 79 ? 14.891 1.527 -15.349 1.00 97.69 79 ARG A O 1
ATOM 602 N N . ALA A 1 80 ? 12.884 1.916 -14.419 1.00 97.81 80 ALA A N 1
ATOM 603 C CA . ALA A 1 80 ? 12.172 2.024 -15.690 1.00 97.81 80 ALA A CA 1
ATOM 604 C C . ALA A 1 80 ? 12.705 3.190 -16.542 1.00 97.81 80 ALA A C 1
ATOM 606 O O . ALA A 1 80 ? 12.965 3.022 -17.735 1.00 97.81 80 ALA A O 1
ATOM 607 N N . LYS A 1 81 ? 12.953 4.355 -15.924 1.00 98.25 81 LYS A N 1
ATOM 608 C CA . LYS A 1 81 ? 13.580 5.509 -16.591 1.00 98.25 81 LYS A CA 1
ATOM 609 C C . LYS A 1 81 ? 14.987 5.180 -17.084 1.00 98.25 81 LYS A C 1
ATOM 611 O O . LYS A 1 81 ? 15.342 5.569 -18.195 1.00 98.25 81 LYS A O 1
ATOM 616 N N . GLN A 1 82 ? 15.790 4.477 -16.287 1.00 98.25 82 GLN A N 1
ATOM 617 C CA . GLN A 1 82 ? 17.143 4.088 -16.677 1.00 98.25 82 GLN A CA 1
ATOM 618 C C . GLN A 1 82 ? 17.131 3.140 -17.881 1.00 98.25 82 GLN A C 1
ATOM 620 O O . GLN A 1 82 ? 17.840 3.396 -18.850 1.00 98.25 82 GLN A O 1
ATOM 625 N N . MET A 1 83 ? 16.277 2.113 -17.865 1.00 97.81 83 MET A N 1
ATOM 626 C CA . MET A 1 83 ? 16.114 1.193 -18.996 1.00 97.81 83 MET A CA 1
ATOM 627 C C . MET A 1 83 ? 15.669 1.927 -20.264 1.00 97.81 83 MET A C 1
ATOM 629 O O . MET A 1 83 ? 16.239 1.704 -21.331 1.00 97.81 83 MET A O 1
ATOM 633 N N . LEU A 1 84 ? 14.703 2.846 -20.151 1.00 98.38 84 LEU A N 1
ATOM 634 C CA . LEU A 1 84 ? 14.251 3.651 -21.285 1.00 98.38 84 LEU A CA 1
ATOM 635 C C . LEU A 1 84 ? 15.387 4.508 -21.859 1.00 98.38 84 LEU A C 1
ATOM 637 O O . LEU A 1 84 ? 15.569 4.534 -23.073 1.00 98.38 84 LEU A O 1
ATOM 641 N N . ARG A 1 85 ? 16.188 5.160 -21.006 1.00 98.12 85 ARG A N 1
ATOM 642 C CA . ARG A 1 85 ? 17.363 5.932 -21.447 1.00 98.12 85 ARG A CA 1
ATOM 643 C C . ARG A 1 85 ? 18.365 5.058 -22.198 1.00 98.12 85 ARG A C 1
ATOM 645 O O . ARG A 1 85 ? 18.874 5.485 -23.227 1.00 98.12 85 ARG A O 1
ATOM 652 N N . THR A 1 86 ? 18.624 3.839 -21.724 1.00 97.75 86 THR A N 1
ATOM 653 C CA . THR A 1 86 ? 19.517 2.890 -22.408 1.00 97.75 86 THR A CA 1
ATOM 654 C C . THR A 1 86 ? 18.970 2.482 -23.776 1.00 97.75 86 THR A C 1
ATOM 656 O O . THR A 1 86 ? 19.725 2.447 -24.745 1.00 97.75 86 THR A O 1
ATOM 659 N N . VAL A 1 87 ? 17.669 2.193 -23.877 1.00 97.81 87 VAL A N 1
ATOM 660 C CA . VAL A 1 87 ? 17.034 1.827 -25.153 1.00 97.81 87 VAL A CA 1
ATOM 661 C C . VAL A 1 87 ? 17.101 2.986 -26.145 1.00 97.81 87 VAL A C 1
ATOM 663 O O . VAL A 1 87 ? 17.518 2.771 -27.278 1.00 97.81 87 VAL A O 1
ATOM 666 N N . VAL A 1 88 ? 16.763 4.206 -25.720 1.00 97.69 88 VAL A N 1
ATOM 667 C CA . VAL A 1 88 ? 16.848 5.403 -26.573 1.00 97.69 88 VAL A CA 1
ATOM 668 C C . VAL A 1 88 ? 18.285 5.643 -27.035 1.00 97.69 88 VAL A C 1
ATOM 670 O O . VAL A 1 88 ? 18.510 5.748 -28.232 1.00 97.69 88 VAL A O 1
ATOM 673 N N . ALA A 1 89 ? 19.271 5.600 -26.133 1.00 96.06 89 ALA A N 1
ATOM 674 C CA . ALA A 1 89 ? 20.677 5.778 -26.504 1.00 96.06 89 ALA A CA 1
ATOM 675 C C . ALA A 1 89 ? 21.165 4.722 -27.512 1.00 96.06 89 ALA A C 1
ATOM 677 O O . ALA A 1 89 ? 21.956 5.022 -28.404 1.00 96.06 89 ALA A O 1
ATOM 678 N N . ARG A 1 90 ? 20.681 3.479 -27.398 1.00 94.94 90 ARG A N 1
ATOM 679 C CA . ARG A 1 90 ? 20.994 2.419 -28.362 1.00 94.94 90 ARG A CA 1
ATOM 680 C C . ARG A 1 90 ? 20.335 2.666 -29.718 1.00 94.94 90 ARG A C 1
ATOM 682 O O . ARG A 1 90 ? 20.965 2.410 -30.738 1.00 94.94 90 ARG A O 1
ATOM 689 N N . LEU A 1 91 ? 19.093 3.150 -29.740 1.00 96.31 91 LEU A N 1
ATOM 690 C CA . LEU A 1 91 ? 18.416 3.539 -30.979 1.00 96.31 91 LEU A CA 1
ATOM 691 C C . LEU A 1 91 ? 19.137 4.710 -31.656 1.00 96.31 91 LEU A C 1
ATOM 693 O O . LEU A 1 91 ? 19.373 4.649 -32.858 1.00 96.31 91 LEU A O 1
ATOM 697 N N . ASP A 1 92 ? 19.553 5.714 -30.886 1.00 94.56 92 ASP A N 1
ATOM 698 C CA . ASP A 1 92 ? 20.316 6.856 -31.393 1.00 94.56 92 ASP A CA 1
ATOM 699 C C . ASP A 1 92 ? 21.661 6.417 -31.987 1.00 94.56 92 ASP A C 1
ATOM 701 O O . ASP A 1 92 ? 22.034 6.885 -33.059 1.00 94.56 92 ASP A O 1
ATOM 705 N N . ALA A 1 93 ? 22.363 5.472 -31.349 1.00 93.19 93 ALA A N 1
ATOM 706 C CA . ALA A 1 93 ? 23.603 4.907 -31.883 1.00 93.19 93 ALA A CA 1
ATOM 707 C C . ALA A 1 93 ? 23.375 4.159 -33.207 1.00 93.19 93 ALA A C 1
ATOM 709 O O . ALA A 1 93 ? 24.088 4.394 -34.174 1.00 93.19 93 ALA A O 1
ATOM 710 N N . LEU A 1 94 ? 22.341 3.314 -33.288 1.00 93.25 94 LEU A N 1
ATOM 711 C CA . LEU A 1 94 ? 22.017 2.577 -34.516 1.00 93.25 94 LEU A CA 1
ATOM 712 C C . LEU A 1 94 ? 21.605 3.505 -35.667 1.00 93.25 94 LEU A C 1
ATOM 714 O O . LEU A 1 94 ? 21.959 3.256 -36.818 1.00 93.25 94 LEU A O 1
ATOM 718 N N . LEU A 1 95 ? 20.861 4.574 -35.373 1.00 92.62 95 LEU A N 1
ATOM 719 C CA . LEU A 1 95 ? 20.462 5.567 -36.371 1.00 92.62 95 LEU A CA 1
ATOM 720 C C . LEU A 1 95 ? 21.630 6.476 -36.779 1.00 92.62 95 LEU A C 1
ATOM 722 O O . LEU A 1 95 ? 21.749 6.819 -37.954 1.00 92.62 95 LEU A O 1
ATOM 726 N N . GLY A 1 96 ? 22.505 6.838 -35.837 1.00 83.25 96 GLY A N 1
ATOM 727 C CA . GLY A 1 96 ? 23.720 7.613 -36.093 1.00 83.25 96 GLY A CA 1
ATOM 728 C C . GLY A 1 96 ? 24.742 6.844 -36.932 1.00 83.25 96 GLY A C 1
ATOM 729 O O . GLY A 1 96 ? 25.282 7.392 -37.893 1.00 83.25 96 GLY A O 1
ATOM 730 N N . ASP A 1 97 ? 24.938 5.558 -36.637 1.00 75.38 97 ASP A N 1
ATOM 731 C CA . ASP A 1 97 ? 25.781 4.662 -37.432 1.00 75.38 97 ASP A CA 1
ATOM 732 C C . ASP A 1 97 ? 25.148 4.369 -38.797 1.00 75.38 97 ASP A C 1
ATOM 734 O O . ASP A 1 97 ? 25.831 4.368 -39.814 1.00 75.38 97 ASP A O 1
ATOM 738 N N . GLY A 1 98 ? 23.824 4.216 -38.872 1.00 59.34 98 GLY A N 1
ATOM 739 C CA . GLY A 1 98 ? 23.103 4.095 -40.143 1.00 59.34 98 GLY A CA 1
ATOM 740 C C . GLY A 1 98 ? 23.260 5.319 -41.056 1.00 59.34 98 GLY A C 1
ATOM 741 O O . GLY A 1 98 ? 23.287 5.177 -42.277 1.00 59.34 98 GLY A O 1
ATOM 742 N N . ALA A 1 99 ? 23.415 6.514 -40.478 1.00 57.34 99 ALA A N 1
ATOM 743 C CA . ALA A 1 99 ? 23.690 7.745 -41.217 1.00 57.34 99 ALA A CA 1
ATOM 744 C C . ALA A 1 99 ? 25.168 7.881 -41.642 1.00 57.34 99 ALA A C 1
ATOM 746 O O . ALA A 1 99 ? 25.452 8.554 -42.635 1.00 57.34 99 ALA A O 1
ATOM 747 N N . SER A 1 100 ? 26.105 7.235 -40.937 1.00 53.81 100 SER A N 1
ATOM 748 C CA . SER A 1 100 ? 27.524 7.156 -41.327 1.00 53.81 100 SER A CA 1
ATOM 749 C C . SER A 1 100 ? 27.822 5.975 -42.271 1.00 53.81 100 SER A C 1
ATOM 751 O O . SER A 1 100 ? 28.778 6.024 -43.047 1.00 53.81 100 SER A O 1
ATOM 753 N N . LEU A 1 101 ? 26.937 4.972 -42.323 1.00 49.69 101 LEU A N 1
ATOM 754 C CA . LEU A 1 101 ? 26.950 3.809 -43.224 1.00 49.69 101 LEU A CA 1
ATOM 755 C C . LEU A 1 101 ? 26.492 4.120 -44.665 1.00 49.69 101 LEU A C 1
ATOM 757 O O . LEU A 1 101 ? 26.007 3.252 -45.388 1.00 49.69 101 LEU A O 1
ATOM 761 N N . GLY A 1 102 ? 26.780 5.334 -45.141 1.00 50.94 102 GLY A N 1
ATOM 762 C CA . GLY A 1 102 ? 27.086 5.563 -46.558 1.00 50.94 102 GLY A CA 1
ATOM 763 C C . GLY A 1 102 ? 28.409 4.905 -47.000 1.00 50.94 102 GLY A C 1
ATOM 764 O O . GLY A 1 102 ? 28.741 4.938 -48.182 1.00 50.94 102 GLY A O 1
ATOM 765 N N . GLY A 1 103 ? 29.162 4.293 -46.077 1.00 48.34 103 GLY A N 1
ATOM 766 C CA . GLY A 1 103 ? 30.306 3.422 -46.353 1.00 48.34 103 GLY A CA 1
ATOM 767 C C . GLY A 1 103 ? 29.941 1.945 -46.197 1.00 48.34 103 GLY A C 1
ATOM 768 O O . GLY A 1 103 ? 30.175 1.346 -45.153 1.00 48.34 103 GLY A O 1
ATOM 769 N N . ALA A 1 104 ? 29.355 1.350 -47.233 1.00 52.97 104 ALA A N 1
ATOM 770 C CA . ALA A 1 104 ? 29.131 -0.089 -47.315 1.00 52.97 104 ALA A CA 1
ATOM 771 C C . ALA A 1 104 ? 30.472 -0.835 -47.230 1.00 52.97 104 ALA A C 1
ATOM 773 O O . ALA A 1 104 ? 31.230 -0.705 -48.178 1.00 52.97 104 ALA A O 1
ATOM 774 N N . HIS A 1 105 ? 30.774 -1.578 -46.147 1.00 50.50 105 HIS A N 1
ATOM 775 C CA . HIS A 1 105 ? 31.690 -2.741 -46.195 1.00 50.50 105 HIS A CA 1
ATOM 776 C C . HIS A 1 105 ? 31.847 -3.610 -44.919 1.00 50.50 105 HIS A C 1
ATOM 778 O O . HIS A 1 105 ? 32.615 -4.564 -44.999 1.00 50.50 105 HIS A O 1
ATOM 784 N N . ASP A 1 106 ? 31.144 -3.400 -43.791 1.00 55.75 106 ASP A N 1
ATOM 785 C CA . ASP A 1 106 ? 31.502 -4.114 -42.534 1.00 55.75 106 ASP A CA 1
ATOM 786 C C . ASP A 1 106 ? 30.357 -4.831 -41.779 1.00 55.75 106 ASP A C 1
ATOM 788 O O . ASP A 1 106 ? 30.314 -4.890 -40.554 1.00 55.75 106 ASP A O 1
ATOM 792 N N . LEU A 1 107 ? 29.396 -5.419 -42.500 1.00 56.66 107 LEU A N 1
ATOM 793 C CA . LEU A 1 107 ? 28.278 -6.164 -41.884 1.00 56.66 107 LEU A CA 1
ATOM 794 C C . LEU A 1 107 ? 28.592 -7.646 -41.585 1.00 56.66 107 LEU A C 1
ATOM 796 O O . LEU A 1 107 ? 27.743 -8.359 -41.053 1.00 56.66 107 LEU A O 1
ATOM 800 N N . GLY A 1 108 ? 29.801 -8.122 -41.903 1.00 53.75 108 GLY A N 1
ATOM 801 C CA . GLY A 1 108 ? 30.206 -9.517 -41.685 1.00 53.75 108 GLY A CA 1
ATOM 802 C C . GLY A 1 108 ? 30.704 -9.823 -40.267 1.00 53.75 108 GLY A C 1
ATOM 803 O O . GLY A 1 108 ? 30.531 -10.942 -39.792 1.00 53.75 108 GLY A O 1
ATOM 804 N N . ALA A 1 109 ? 31.289 -8.844 -39.567 1.00 56.41 109 ALA A N 1
ATOM 805 C CA . ALA A 1 109 ? 31.941 -9.070 -38.273 1.00 56.41 109 ALA A CA 1
ATOM 806 C C . ALA A 1 109 ? 30.983 -9.002 -37.064 1.00 56.41 109 ALA A C 1
ATOM 808 O O . ALA A 1 109 ? 31.234 -9.627 -36.036 1.00 56.41 109 ALA A O 1
ATOM 809 N N . SER A 1 110 ? 29.861 -8.283 -37.180 1.00 58.50 110 SER A N 1
ATOM 810 C CA . SER A 1 110 ? 28.986 -7.969 -36.037 1.00 58.50 110 SER A CA 1
ATOM 811 C C . SER A 1 110 ? 28.089 -9.137 -35.586 1.00 58.50 110 SER A C 1
ATOM 813 O O . SER A 1 110 ? 27.731 -9.230 -34.411 1.00 58.50 110 SER A O 1
ATOM 815 N N . LEU A 1 111 ? 27.775 -10.088 -36.474 1.00 56.03 111 LEU A N 1
ATOM 816 C CA . LEU A 1 111 ? 26.905 -11.225 -36.134 1.00 56.03 111 LEU A CA 1
ATOM 817 C C . LEU A 1 111 ? 27.585 -12.256 -35.215 1.00 56.03 111 LEU A C 1
ATOM 819 O O . LEU A 1 111 ? 26.900 -12.902 -34.427 1.00 56.03 111 LEU A O 1
ATOM 823 N N . ALA A 1 112 ? 28.918 -12.353 -35.230 1.00 56.47 112 ALA A N 1
ATOM 824 C CA . ALA A 1 112 ? 29.664 -13.273 -34.365 1.00 56.47 112 ALA A CA 1
ATOM 825 C C . ALA A 1 112 ? 29.695 -12.834 -32.886 1.00 56.47 112 ALA A C 1
ATOM 827 O O . ALA A 1 112 ? 29.906 -13.654 -31.996 1.00 56.47 112 ALA A O 1
ATOM 828 N N . SER A 1 113 ? 29.461 -11.551 -32.594 1.00 56.97 113 SER A N 1
ATOM 829 C CA . SER A 1 113 ? 29.429 -11.036 -31.216 1.00 56.97 113 SER A CA 1
ATOM 830 C C . SER A 1 113 ? 28.049 -11.136 -30.555 1.00 56.97 113 SER A C 1
ATOM 832 O O . SER A 1 113 ? 27.937 -10.916 -29.349 1.00 56.97 113 SER A O 1
ATOM 834 N N . LEU A 1 114 ? 26.999 -11.475 -31.314 1.00 52.06 114 LEU A N 1
ATOM 835 C CA . LEU A 1 114 ? 25.623 -11.499 -30.814 1.00 52.06 114 LEU A CA 1
ATOM 836 C C . LEU A 1 114 ? 25.261 -12.801 -30.069 1.00 52.06 114 LEU A C 1
ATOM 838 O O . LEU A 1 114 ? 24.400 -12.763 -29.192 1.00 52.06 114 LEU A O 1
ATOM 842 N N . GLU A 1 115 ? 25.924 -13.929 -30.350 1.00 57.06 115 GLU A N 1
ATOM 843 C CA . GLU A 1 115 ? 25.638 -15.212 -29.674 1.00 57.06 115 GLU A CA 1
ATOM 844 C C . GLU A 1 115 ? 26.257 -15.320 -28.269 1.00 57.06 115 GLU A C 1
ATOM 846 O O . GLU A 1 115 ? 25.694 -15.975 -27.397 1.00 57.06 115 GLU A O 1
ATOM 851 N N . VAL A 1 116 ? 27.357 -14.616 -27.988 1.00 56.75 116 VAL A N 1
ATOM 852 C CA . VAL A 1 116 ? 28.112 -14.780 -26.727 1.00 56.75 116 VAL A CA 1
ATOM 853 C C . VAL A 1 116 ? 27.476 -14.037 -25.535 1.00 56.75 116 VAL A C 1
ATOM 855 O O . VAL A 1 116 ? 27.763 -14.340 -24.380 1.00 56.75 116 VAL A O 1
ATOM 858 N N . LEU A 1 117 ? 26.565 -13.087 -25.771 1.00 54.19 117 LEU A N 1
ATOM 859 C CA . LEU A 1 117 ? 25.988 -12.253 -24.702 1.00 54.19 117 LEU A CA 1
ATOM 860 C C . LEU A 1 117 ? 24.636 -12.740 -24.159 1.00 54.19 117 LEU A C 1
ATOM 862 O O . LEU A 1 117 ? 24.194 -12.244 -23.121 1.00 54.19 117 LEU A O 1
ATOM 866 N N . HIS A 1 118 ? 23.986 -13.716 -24.801 1.00 52.12 118 HIS A N 1
ATOM 867 C CA . HIS A 1 118 ? 22.684 -14.213 -24.337 1.00 52.12 118 HIS A CA 1
ATOM 868 C C . HIS A 1 118 ? 22.801 -15.205 -23.162 1.00 52.12 118 HIS A C 1
ATOM 870 O O . HIS A 1 118 ? 21.855 -15.370 -22.396 1.00 52.12 118 HIS A O 1
ATOM 876 N N . GLU A 1 119 ? 23.974 -15.808 -22.952 1.00 49.31 119 GLU A N 1
ATOM 877 C CA . GLU A 1 119 ? 24.198 -16.778 -21.871 1.00 49.31 119 GLU A CA 1
ATOM 878 C C . GLU A 1 119 ? 24.515 -16.112 -20.515 1.00 49.31 119 GLU A C 1
ATOM 880 O O . GLU A 1 119 ? 24.260 -16.676 -19.453 1.00 49.31 119 GLU A O 1
ATOM 885 N N . SER A 1 120 ? 24.987 -14.859 -20.516 1.00 49.06 120 SER A N 1
ATOM 886 C CA . SER A 1 120 ? 25.442 -14.181 -19.291 1.00 49.06 120 SER A CA 1
ATOM 887 C C . SER A 1 120 ? 24.335 -13.474 -18.493 1.00 49.06 120 SER A C 1
ATOM 889 O O . SER A 1 120 ? 24.580 -13.065 -17.357 1.00 49.06 120 SER A O 1
ATOM 891 N N . LEU A 1 121 ? 23.127 -13.308 -19.043 1.00 57.00 121 LEU A N 1
ATOM 892 C CA . LEU A 1 121 ? 22.038 -12.567 -18.382 1.00 57.00 121 LEU A CA 1
ATOM 893 C C . LEU A 1 121 ? 21.065 -13.462 -17.592 1.00 57.00 121 LEU A C 1
ATOM 895 O O . LEU A 1 121 ? 20.171 -12.948 -16.924 1.00 57.00 121 LEU A O 1
ATOM 899 N N . GLY A 1 122 ? 21.245 -14.787 -17.625 1.00 47.19 122 GLY A N 1
ATOM 900 C CA . GLY A 1 122 ? 20.328 -15.746 -16.999 1.00 47.19 122 GLY A CA 1
ATOM 901 C C . GLY A 1 122 ? 20.595 -16.093 -15.529 1.00 47.19 122 GLY A C 1
ATOM 902 O O . GLY A 1 122 ? 19.743 -16.730 -14.920 1.00 47.19 122 GLY A O 1
ATOM 903 N N . ASN A 1 123 ? 21.734 -15.705 -14.937 1.00 51.50 123 ASN A N 1
ATOM 904 C CA . ASN A 1 123 ? 22.163 -16.271 -13.645 1.00 51.50 123 ASN A CA 1
ATOM 905 C C . ASN A 1 123 ? 22.534 -15.244 -12.559 1.00 51.50 123 ASN A C 1
ATOM 907 O O . ASN A 1 123 ? 23.382 -15.494 -11.704 1.00 51.50 123 ASN A O 1
ATOM 911 N N . GLY A 1 124 ? 21.878 -14.083 -12.566 1.00 47.75 124 GLY A N 1
ATOM 912 C CA . GLY A 1 124 ? 21.974 -13.084 -11.499 1.00 47.75 124 GLY A CA 1
ATOM 913 C C . GLY A 1 124 ? 21.119 -13.440 -10.281 1.00 47.75 124 GLY A C 1
ATOM 914 O O . GLY A 1 124 ? 20.224 -12.677 -9.923 1.00 47.75 124 GLY A O 1
ATOM 915 N N . VAL A 1 125 ? 21.362 -14.594 -9.650 1.00 48.56 125 VAL A N 1
ATOM 916 C CA . VAL A 1 125 ? 20.826 -14.885 -8.312 1.00 48.56 125 VAL A CA 1
ATOM 917 C C . VAL A 1 125 ? 21.561 -13.973 -7.337 1.00 48.56 125 VAL A C 1
ATOM 919 O O . VAL A 1 125 ? 22.682 -14.250 -6.914 1.00 48.56 125 VAL A O 1
ATOM 922 N N . VAL A 1 126 ? 20.942 -12.836 -7.023 1.00 55.88 126 VAL A N 1
ATOM 923 C CA . VAL A 1 126 ? 21.415 -11.940 -5.972 1.00 55.88 126 VAL A CA 1
ATOM 924 C C . VAL A 1 126 ? 21.229 -12.685 -4.654 1.00 55.88 126 VAL A C 1
ATOM 926 O O . VAL A 1 126 ? 20.123 -12.807 -4.135 1.00 55.88 126 VAL A O 1
ATOM 929 N N . HIS A 1 127 ? 22.319 -13.256 -4.152 1.00 44.59 127 HIS A N 1
ATOM 930 C CA . HIS A 1 127 ? 22.414 -13.764 -2.794 1.00 44.59 127 HIS A CA 1
ATOM 931 C C . HIS A 1 127 ? 22.311 -12.547 -1.860 1.00 44.59 127 HIS A C 1
ATOM 933 O O . HIS A 1 127 ? 23.318 -11.926 -1.518 1.00 44.59 127 HIS A O 1
ATOM 939 N N . GLU A 1 128 ? 21.092 -12.146 -1.491 1.00 46.19 128 GLU A N 1
ATOM 940 C CA . GLU A 1 128 ? 20.895 -11.239 -0.362 1.00 46.19 128 GLU A CA 1
ATOM 941 C C . GLU A 1 128 ? 21.369 -11.971 0.893 1.00 46.19 128 GLU A C 1
ATOM 943 O O . GLU A 1 128 ? 20.725 -12.879 1.417 1.00 46.19 128 GLU A O 1
ATOM 948 N N . SER A 1 129 ? 22.579 -11.616 1.315 1.00 54.91 129 SER A N 1
ATOM 949 C CA . SER A 1 129 ? 23.149 -12.017 2.589 1.00 54.91 129 SER A CA 1
ATOM 950 C C . SER A 1 129 ? 22.259 -11.449 3.701 1.00 54.91 129 SER A C 1
ATOM 952 O O . SER A 1 129 ? 22.105 -10.226 3.767 1.00 54.91 129 SER A O 1
ATOM 954 N N . PRO A 1 130 ? 21.644 -12.276 4.565 1.00 57.84 130 PRO A N 1
ATOM 955 C CA . PRO A 1 130 ? 20.866 -11.767 5.679 1.00 57.84 130 PRO A CA 1
ATOM 956 C C . PRO A 1 130 ? 21.831 -11.132 6.683 1.00 57.84 130 PRO A C 1
ATOM 958 O O . PRO A 1 130 ? 22.521 -11.821 7.435 1.00 57.84 130 PRO A O 1
ATOM 961 N N . GLY A 1 131 ? 21.895 -9.801 6.667 1.00 54.22 131 GLY A N 1
ATOM 962 C C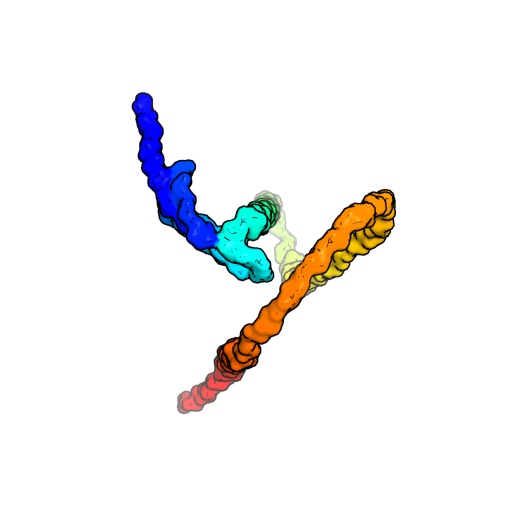A . GLY A 1 131 ? 22.551 -9.014 7.700 1.00 54.22 131 GLY A CA 1
ATOM 963 C C . GLY A 1 131 ? 21.906 -9.327 9.044 1.00 54.22 131 GLY A C 1
ATOM 964 O O . GLY A 1 131 ? 20.752 -8.980 9.290 1.00 54.22 131 GLY A O 1
ATOM 965 N N . ALA A 1 132 ? 22.644 -10.031 9.898 1.00 54.00 132 ALA A N 1
ATOM 966 C CA . ALA A 1 132 ? 22.258 -10.253 11.277 1.00 54.00 132 ALA A CA 1
ATOM 967 C C . ALA A 1 132 ? 22.099 -8.892 11.979 1.00 54.00 132 ALA A C 1
ATOM 969 O O . ALA A 1 132 ? 22.996 -8.053 11.869 1.00 54.00 132 ALA A O 1
ATOM 970 N N . PRO A 1 133 ? 21.000 -8.646 12.713 1.00 58.16 133 PRO A N 1
ATOM 971 C CA . PRO A 1 133 ? 20.922 -7.482 13.574 1.00 58.16 133 PRO A CA 1
ATOM 972 C C . PRO A 1 133 ? 21.918 -7.664 14.723 1.00 58.16 133 PRO A C 1
ATOM 974 O O . PRO A 1 133 ? 21.786 -8.565 15.555 1.00 58.16 133 PRO A O 1
ATOM 977 N N . GLU A 1 134 ? 22.929 -6.803 14.755 1.00 52.94 134 GLU A N 1
ATOM 978 C CA . GLU A 1 134 ? 23.837 -6.631 15.880 1.00 52.94 134 GLU A CA 1
ATOM 979 C C . GLU A 1 134 ? 23.031 -6.069 17.060 1.00 52.94 134 GLU A C 1
ATOM 981 O O . GLU A 1 134 ? 22.803 -4.870 17.199 1.00 52.94 134 GLU A O 1
ATOM 986 N N . VAL A 1 135 ? 22.498 -6.976 17.883 1.00 59.16 135 VAL A N 1
ATOM 987 C CA . VAL A 1 135 ? 21.838 -6.642 19.145 1.00 59.16 135 VAL A CA 1
ATOM 988 C C . VAL A 1 135 ? 22.928 -6.245 20.133 1.00 59.16 135 VAL A C 1
ATOM 990 O O . VAL A 1 135 ? 23.473 -7.076 20.863 1.00 59.16 135 VAL A O 1
ATOM 993 N N . GLU A 1 136 ? 23.251 -4.955 20.139 1.00 53.06 136 GLU A N 1
ATOM 994 C CA . GLU A 1 136 ? 24.087 -4.313 21.143 1.00 53.06 136 GLU A CA 1
ATOM 995 C C . GLU A 1 136 ? 23.405 -4.460 22.514 1.00 53.06 136 GLU A C 1
ATOM 997 O O . GLU A 1 136 ? 22.488 -3.727 22.893 1.00 53.06 136 GLU A O 1
ATOM 1002 N N . ARG A 1 137 ? 23.823 -5.488 23.262 1.00 53.91 137 ARG A N 1
ATOM 1003 C CA . ARG A 1 137 ? 23.426 -5.717 24.653 1.00 53.91 137 ARG A CA 1
ATOM 1004 C C . ARG A 1 137 ? 24.038 -4.626 25.525 1.00 53.91 137 ARG A C 1
ATOM 1006 O O . ARG A 1 137 ? 25.092 -4.810 26.129 1.00 53.91 137 ARG A O 1
ATOM 1013 N N . ARG A 1 138 ? 23.356 -3.486 25.608 1.00 53.75 138 ARG A N 1
ATOM 1014 C CA . ARG A 1 138 ? 23.669 -2.434 26.574 1.00 53.75 138 ARG A CA 1
ATOM 1015 C C . ARG A 1 138 ? 23.304 -2.923 27.977 1.00 53.75 138 ARG A C 1
ATOM 1017 O O . ARG A 1 138 ? 22.160 -3.278 28.252 1.00 53.75 138 ARG A O 1
ATOM 1024 N N . ALA A 1 139 ? 24.314 -2.984 28.837 1.00 61.09 139 ALA A N 1
ATOM 1025 C CA . ALA A 1 139 ? 24.217 -3.406 30.226 1.00 61.09 139 ALA A CA 1
ATOM 1026 C C . ALA A 1 139 ? 23.186 -2.577 31.027 1.00 61.09 139 ALA A C 1
ATOM 1028 O O . ALA A 1 139 ? 23.016 -1.383 30.761 1.00 61.09 139 ALA A O 1
ATOM 1029 N N . PRO A 1 140 ? 22.531 -3.168 32.044 1.00 60.03 140 PRO A N 1
ATOM 1030 C CA . PRO A 1 140 ? 21.673 -2.426 32.956 1.00 60.03 140 PRO A CA 1
ATOM 1031 C C . PRO A 1 140 ? 22.537 -1.568 33.889 1.00 60.03 140 PRO A C 1
ATOM 1033 O O . PRO A 1 140 ? 23.180 -2.075 34.808 1.00 60.03 140 PRO A O 1
ATOM 1036 N N . HIS A 1 141 ? 22.550 -0.253 33.673 1.00 58.94 141 HIS A N 1
ATOM 1037 C CA . HIS A 1 141 ? 23.012 0.675 34.699 1.00 58.94 141 HIS A CA 1
ATOM 1038 C C . HIS A 1 141 ? 22.010 0.676 35.855 1.00 58.94 141 HIS A C 1
ATOM 1040 O O . HIS A 1 141 ? 20.826 0.965 35.676 1.00 58.94 141 HIS A O 1
ATOM 1046 N N . GLY A 1 142 ? 22.513 0.310 37.034 1.00 58.38 142 GLY A N 1
ATOM 1047 C CA . GLY A 1 142 ? 21.777 0.290 38.287 1.00 58.38 142 GLY A CA 1
ATOM 1048 C C . GLY A 1 142 ? 21.203 1.660 38.631 1.00 58.38 142 GLY A C 1
ATOM 1049 O O . GLY A 1 142 ? 21.934 2.639 38.779 1.00 58.38 142 GLY A O 1
ATOM 1050 N N . GLY A 1 143 ? 19.883 1.698 38.786 1.00 60.78 143 GLY A N 1
ATOM 1051 C CA . GLY A 1 143 ? 19.198 2.748 39.524 1.00 60.78 143 GLY A CA 1
ATOM 1052 C C . GLY A 1 143 ? 19.249 2.469 41.035 1.00 60.78 143 GLY A C 1
ATOM 1053 O O . GLY A 1 143 ? 19.331 1.306 41.440 1.00 60.78 143 GLY A O 1
ATOM 1054 N N . PRO A 1 144 ? 19.220 3.517 41.875 1.00 58.19 144 PRO A N 1
ATOM 1055 C CA . PRO A 1 144 ? 19.325 3.397 43.323 1.00 58.19 144 PRO A CA 1
ATOM 1056 C C . PRO A 1 144 ? 18.106 2.696 43.932 1.00 58.19 144 PRO A C 1
ATOM 1058 O O . PRO A 1 144 ? 16.958 2.990 43.601 1.00 58.19 144 PRO A O 1
ATOM 1061 N N . GLN A 1 145 ? 18.388 1.783 44.861 1.00 52.00 145 GLN A N 1
ATOM 1062 C CA . GLN A 1 145 ? 17.403 1.140 45.722 1.00 52.00 145 GLN A CA 1
ATOM 1063 C C . GLN A 1 145 ? 16.671 2.199 46.554 1.00 52.00 145 GLN A C 1
ATOM 1065 O O . GLN A 1 145 ? 17.299 2.962 47.288 1.00 52.00 145 GLN A O 1
ATOM 1070 N N . VAL A 1 146 ? 15.342 2.221 46.462 1.00 67.69 146 VAL A N 1
ATOM 1071 C CA . VAL A 1 146 ? 14.481 2.951 47.396 1.00 67.69 146 VAL A CA 1
ATOM 1072 C C . VAL A 1 146 ? 13.982 1.942 48.435 1.00 67.69 146 VAL A C 1
ATOM 1074 O O . VAL A 1 146 ? 13.376 0.941 48.044 1.00 67.69 146 VAL A O 1
ATOM 1077 N N . PRO A 1 147 ? 14.225 2.151 49.740 1.00 59.62 147 PRO A N 1
ATOM 1078 C CA . PRO A 1 147 ? 13.694 1.275 50.774 1.00 59.62 147 PRO A CA 1
ATOM 1079 C C . PRO A 1 147 ? 12.184 1.501 50.921 1.00 59.62 147 PRO A C 1
ATOM 1081 O O . PRO A 1 147 ? 11.739 2.575 51.323 1.00 59.62 147 PRO A O 1
ATOM 1084 N N . LEU A 1 148 ? 11.394 0.473 50.607 1.00 55.50 148 LEU A N 1
ATOM 1085 C CA . LEU A 1 148 ? 9.989 0.400 50.996 1.00 55.50 148 LEU A CA 1
ATOM 1086 C C . LEU A 1 148 ? 9.923 -0.023 52.462 1.00 55.50 148 LEU A C 1
ATOM 1088 O O . LEU A 1 148 ? 10.110 -1.190 52.806 1.00 55.50 148 LEU A O 1
ATOM 1092 N N . THR A 1 149 ? 9.678 0.949 53.332 1.00 57.62 149 THR A N 1
ATOM 1093 C CA . THR A 1 149 ? 9.270 0.701 54.708 1.00 57.62 149 THR A CA 1
ATOM 1094 C C . THR A 1 149 ? 7.812 0.243 54.741 1.00 57.62 149 THR A C 1
ATOM 1096 O O . THR A 1 149 ? 6.917 0.902 54.220 1.00 57.62 149 THR A O 1
ATOM 1099 N N . GLY A 1 150 ? 7.625 -0.925 55.356 1.00 52.19 150 GLY A N 1
ATOM 1100 C CA . GLY A 1 150 ? 6.457 -1.404 56.092 1.00 52.19 150 GLY A CA 1
ATOM 1101 C C . GLY A 1 150 ? 5.067 -0.891 55.720 1.00 52.19 150 GLY A C 1
ATOM 1102 O O . GLY A 1 150 ? 4.684 0.222 56.076 1.00 52.19 150 GLY A O 1
ATOM 1103 N N . ARG A 1 151 ? 4.229 -1.811 55.235 1.00 50.03 151 ARG A N 1
ATOM 1104 C CA . ARG A 1 151 ? 2.867 -1.898 55.762 1.00 50.03 151 ARG A CA 1
ATOM 1105 C C . ARG A 1 151 ? 2.356 -3.331 55.707 1.00 50.03 151 ARG A C 1
ATOM 1107 O O . ARG A 1 151 ? 1.849 -3.802 54.695 1.00 50.03 151 ARG A O 1
ATOM 1114 N N . GLU A 1 152 ? 2.533 -3.995 56.839 1.00 48.22 152 GLU A N 1
ATOM 1115 C CA . GLU A 1 152 ? 1.773 -5.164 57.247 1.00 48.22 152 GLU A CA 1
ATOM 1116 C C . GLU A 1 152 ? 0.290 -4.782 57.326 1.00 48.22 152 GLU A C 1
ATOM 1118 O O . GLU A 1 152 ? -0.077 -3.781 57.945 1.00 48.22 152 GLU A O 1
ATOM 1123 N N . ALA A 1 153 ? -0.555 -5.569 56.675 1.00 48.19 153 ALA A N 1
ATOM 1124 C CA . ALA A 1 153 ? -1.937 -5.770 57.074 1.00 48.19 153 ALA A CA 1
ATOM 1125 C C . ALA A 1 153 ? -2.389 -7.091 56.455 1.00 48.19 153 ALA A C 1
ATOM 1127 O O . ALA A 1 153 ? -2.804 -7.165 55.298 1.00 48.19 153 ALA A O 1
ATOM 1128 N N . GLU A 1 154 ? -2.225 -8.141 57.255 1.00 50.50 154 GLU A N 1
ATOM 1129 C CA . GLU A 1 154 ? -2.996 -9.370 57.178 1.00 50.50 154 GLU A CA 1
ATOM 1130 C C . GLU A 1 154 ? -4.468 -9.066 56.886 1.00 50.50 154 GLU A C 1
ATOM 1132 O O . GLU A 1 154 ? -5.080 -8.251 57.569 1.00 50.50 154 GLU A O 1
ATOM 1137 N N . HIS A 1 155 ? -5.058 -9.783 55.934 1.00 49.09 155 HIS A N 1
ATOM 1138 C CA . HIS A 1 155 ? -6.406 -10.306 56.119 1.00 49.09 155 HIS A CA 1
ATOM 1139 C C . HIS A 1 155 ? -6.639 -11.502 55.192 1.00 49.09 155 HIS A C 1
ATOM 1141 O O . HIS A 1 155 ? -6.787 -11.374 53.981 1.00 49.09 155 HIS A O 1
ATOM 1147 N N . ALA A 1 156 ? -6.599 -12.671 55.830 1.00 43.44 156 ALA A N 1
ATOM 1148 C CA . ALA A 1 156 ? -7.483 -13.821 55.675 1.00 43.44 156 ALA A CA 1
ATOM 1149 C C . ALA A 1 156 ? -8.141 -14.087 54.303 1.00 43.44 156 ALA A C 1
ATOM 1151 O O . ALA A 1 156 ? -9.008 -13.355 53.830 1.00 43.44 156 ALA A O 1
ATOM 1152 N N . ALA A 1 157 ? -7.814 -15.269 53.772 1.00 46.03 157 ALA A N 1
ATOM 1153 C CA . ALA A 1 157 ? -8.603 -16.031 52.806 1.00 46.03 157 ALA A CA 1
ATOM 1154 C C . ALA A 1 157 ? -10.057 -16.271 53.293 1.00 46.03 157 ALA A C 1
ATOM 1156 O O . ALA A 1 157 ? -10.329 -16.164 54.492 1.00 46.03 157 ALA A O 1
ATOM 1157 N N . PRO A 1 158 ? -10.983 -16.682 52.401 1.00 58.50 158 PRO A N 1
ATOM 1158 C CA . PRO A 1 158 ? -11.104 -18.126 52.173 1.00 58.50 158 PRO A CA 1
ATOM 1159 C C . PRO A 1 158 ? -11.418 -18.562 50.723 1.00 58.50 158 PRO A C 1
ATOM 1161 O O . PRO A 1 158 ? -12.209 -17.960 50.010 1.00 58.50 158 PRO A O 1
ATOM 1164 N N . ALA A 1 159 ? -10.772 -19.671 50.349 1.00 47.94 159 ALA A N 1
ATOM 1165 C CA . ALA A 1 159 ? -11.340 -20.914 49.813 1.00 47.94 159 ALA A CA 1
ATOM 1166 C C . ALA A 1 159 ? -12.377 -20.907 48.655 1.00 47.94 159 ALA A C 1
ATOM 1168 O O . ALA A 1 159 ? -13.518 -20.490 48.807 1.00 47.94 159 ALA A O 1
ATOM 1169 N N . LEU A 1 160 ? -11.978 -21.642 47.602 1.00 52.44 160 LEU A N 1
ATOM 1170 C CA . LEU A 1 160 ? -12.772 -22.506 46.706 1.00 52.44 160 LEU A CA 1
ATOM 1171 C C . LEU A 1 160 ? -13.664 -21.842 45.642 1.00 52.44 160 LEU A C 1
ATOM 1173 O O . LEU A 1 160 ? -14.800 -21.465 45.901 1.00 52.44 160 LEU A O 1
ATOM 1177 N N . SER A 1 161 ? -13.222 -21.908 44.378 1.00 45.81 161 SER A N 1
ATOM 1178 C CA . SER A 1 161 ? -14.149 -22.158 43.267 1.00 45.81 161 SER A CA 1
ATOM 1179 C C . SER A 1 161 ? -13.472 -22.852 42.080 1.00 45.81 161 SER A C 1
ATOM 1181 O O . SER A 1 161 ? -12.571 -22.315 41.446 1.00 45.81 161 SER A O 1
ATOM 1183 N N . SER A 1 162 ? -13.944 -24.080 41.861 1.00 45.34 162 SER A N 1
ATOM 1184 C CA . SER A 1 162 ? -13.998 -24.913 40.651 1.00 45.34 162 SER A CA 1
ATOM 1185 C C . SER A 1 162 ? -13.061 -24.634 39.463 1.00 45.34 162 SER A C 1
ATOM 1187 O O . SER A 1 162 ? -13.188 -23.668 38.715 1.00 45.34 162 SER A O 1
ATOM 1189 N N . ALA A 1 163 ? -12.202 -25.624 39.221 1.00 48.78 163 ALA A N 1
ATOM 1190 C CA . ALA A 1 163 ? -11.536 -25.883 37.956 1.00 48.78 163 ALA A CA 1
ATOM 1191 C C . ALA A 1 163 ? -12.551 -26.145 36.825 1.00 48.78 163 ALA A C 1
ATOM 1193 O O . ALA A 1 163 ? -13.462 -26.957 36.978 1.00 48.78 163 ALA A O 1
ATOM 1194 N N . SER A 1 164 ? -12.341 -25.500 35.675 1.00 46.03 164 SER A N 1
ATOM 1195 C CA . SER A 1 164 ? -12.960 -25.854 34.393 1.00 46.03 164 SER A CA 1
ATOM 1196 C C . SER A 1 164 ? -11.876 -26.367 33.437 1.00 46.03 164 SER A C 1
ATOM 1198 O O . SER A 1 164 ? -10.986 -25.592 33.087 1.00 46.03 164 SER A O 1
ATOM 1200 N N . PRO A 1 165 ? -11.920 -27.635 32.993 1.00 59.91 165 PRO A N 1
ATOM 1201 C CA . PRO A 1 165 ? -11.073 -28.140 31.918 1.00 59.91 165 PRO A CA 1
ATOM 1202 C C . PRO A 1 165 ? -11.894 -28.261 30.624 1.00 59.91 165 PRO A C 1
ATOM 1204 O O . PRO A 1 165 ? -12.736 -29.149 30.552 1.00 59.91 165 PRO A O 1
ATOM 1207 N N . SER A 1 166 ? -11.702 -27.394 29.615 1.00 50.94 166 SER A N 1
ATOM 1208 C CA . SER A 1 166 ? -12.251 -27.602 28.244 1.00 50.94 166 SER A CA 1
ATOM 1209 C C . SER A 1 166 ? -11.752 -26.595 27.184 1.00 50.94 166 SER A C 1
ATOM 1211 O O . SER A 1 166 ? -12.552 -26.045 26.436 1.00 50.94 166 SER A O 1
ATOM 1213 N N . ALA A 1 167 ? -10.444 -26.326 27.073 1.00 50.91 167 ALA A N 1
ATOM 1214 C CA . ALA A 1 167 ? -9.936 -25.408 26.031 1.00 50.91 167 ALA A CA 1
ATOM 1215 C C . ALA A 1 167 ? -8.723 -25.913 25.225 1.00 50.91 167 ALA A C 1
ATOM 1217 O O . ALA A 1 167 ? -8.126 -25.138 24.485 1.00 50.91 167 ALA A O 1
ATOM 1218 N N . GLU A 1 168 ? -8.364 -27.199 25.316 1.00 48.47 168 GLU A N 1
ATOM 1219 C CA . GLU A 1 168 ? -7.187 -27.746 24.609 1.00 48.47 168 GLU A CA 1
ATOM 1220 C C . GLU A 1 168 ? -7.516 -28.659 23.410 1.00 48.47 168 GLU A C 1
ATOM 1222 O O . GLU A 1 168 ? -6.608 -29.168 22.760 1.00 48.47 168 GLU A O 1
ATOM 1227 N N . ALA A 1 169 ? -8.791 -28.839 23.040 1.00 51.03 169 ALA A N 1
ATOM 1228 C CA . ALA A 1 169 ? -9.171 -29.775 21.970 1.00 51.03 169 ALA A CA 1
ATOM 1229 C C . ALA A 1 169 ? -9.307 -29.162 20.555 1.00 51.03 169 ALA A C 1
ATOM 1231 O O . ALA A 1 169 ? -9.360 -29.909 19.580 1.00 51.03 169 ALA A O 1
ATOM 1232 N N . GLU A 1 170 ? -9.333 -27.834 20.391 1.00 52.75 170 GLU A N 1
ATOM 1233 C CA . GLU A 1 170 ? -9.590 -27.212 19.072 1.00 52.75 170 GLU A CA 1
ATOM 1234 C C . GLU A 1 170 ? -8.325 -26.801 18.292 1.00 52.75 170 GLU A C 1
ATOM 1236 O O . GLU A 1 170 ? -8.400 -26.473 17.106 1.00 52.75 170 GLU A O 1
ATOM 1241 N N . GLY A 1 171 ? -7.142 -26.862 18.912 1.00 48.97 171 GLY A N 1
ATOM 1242 C CA . GLY A 1 171 ? -5.879 -26.483 18.265 1.00 48.97 171 GLY A CA 1
ATOM 1243 C C . GLY A 1 171 ? -5.372 -27.487 17.222 1.00 48.97 171 GLY A C 1
ATOM 1244 O O . GLY A 1 171 ? -4.696 -27.091 16.273 1.00 48.97 171 GLY A O 1
ATOM 1245 N N . LEU A 1 172 ? -5.723 -28.772 17.353 1.00 51.78 172 LEU A N 1
ATOM 1246 C CA . LEU A 1 172 ? -5.210 -29.828 16.469 1.00 51.78 172 LEU A CA 1
ATOM 1247 C C . LEU A 1 172 ? -5.947 -29.923 15.122 1.00 51.78 172 LEU A C 1
ATOM 1249 O O . LEU A 1 172 ? -5.349 -30.336 14.135 1.00 51.78 172 LEU A O 1
ATOM 1253 N N . GLN A 1 173 ? -7.210 -29.492 15.034 1.00 57.59 173 GLN A N 1
ATOM 1254 C CA . GLN A 1 173 ? -8.005 -29.669 13.807 1.00 57.59 173 GLN A CA 1
ATOM 1255 C C . GLN A 1 173 ? -7.663 -28.660 12.695 1.00 57.59 173 GLN A C 1
ATOM 1257 O O . GLN A 1 173 ? -7.905 -28.927 11.520 1.00 57.59 173 GLN A O 1
ATOM 1262 N N . ARG A 1 174 ? -7.066 -27.504 13.022 1.00 56.19 174 ARG A N 1
ATOM 1263 C CA . ARG A 1 174 ? -6.696 -26.493 12.009 1.00 56.19 174 ARG A CA 1
ATOM 1264 C C . ARG A 1 174 ? -5.370 -26.779 11.299 1.00 56.19 174 ARG A C 1
ATOM 1266 O O . ARG A 1 174 ? -5.180 -26.294 10.186 1.00 56.19 174 ARG A O 1
ATOM 1273 N N . GLY A 1 175 ? -4.478 -27.564 11.906 1.00 58.97 175 GLY A N 1
ATOM 1274 C CA . GLY A 1 175 ? -3.202 -27.948 11.291 1.00 58.97 175 GLY A CA 1
ATOM 1275 C C . GLY A 1 175 ? -3.377 -28.909 10.110 1.00 58.97 175 GLY A C 1
ATOM 1276 O O . GLY A 1 175 ? -2.756 -28.718 9.063 1.00 58.97 175 GLY A O 1
ATOM 1277 N N . ASP A 1 176 ? -4.280 -29.884 10.245 1.00 64.88 176 ASP A N 1
ATOM 1278 C CA . ASP A 1 176 ? -4.491 -30.925 9.230 1.00 64.88 176 ASP A CA 1
ATOM 1279 C C . ASP A 1 176 ? -5.153 -30.396 7.950 1.00 64.88 176 ASP A C 1
ATOM 1281 O O . ASP A 1 176 ? -4.753 -30.771 6.845 1.00 64.88 176 ASP A O 1
ATOM 1285 N N . ALA A 1 177 ? -6.075 -29.434 8.062 1.00 70.69 177 ALA A N 1
ATOM 1286 C CA . ALA A 1 177 ? -6.757 -28.864 6.899 1.00 70.69 177 ALA A CA 1
ATOM 1287 C C . ALA A 1 177 ? -5.790 -28.162 5.922 1.00 70.69 177 ALA A C 1
ATOM 1289 O O . ALA A 1 177 ? -5.951 -28.243 4.702 1.00 70.69 177 ALA A O 1
ATOM 1290 N N . LEU A 1 178 ? -4.748 -27.497 6.435 1.00 71.44 178 LEU A N 1
ATOM 1291 C CA . LEU A 1 178 ? -3.763 -26.812 5.590 1.00 71.44 178 LEU A CA 1
ATOM 1292 C C . LEU A 1 178 ? -2.784 -27.799 4.931 1.00 71.44 178 LEU A C 1
ATOM 1294 O O . LEU A 1 178 ? -2.343 -27.579 3.798 1.00 71.44 178 LEU A O 1
ATOM 1298 N N . ALA A 1 179 ? -2.467 -28.900 5.619 1.00 75.12 179 ALA A N 1
ATOM 1299 C CA . ALA A 1 179 ? -1.630 -29.967 5.081 1.00 75.12 179 ALA A CA 1
ATOM 1300 C C . ALA A 1 179 ? -2.322 -30.700 3.918 1.00 75.12 179 ALA A C 1
ATOM 1302 O O . ALA A 1 179 ? -1.662 -31.051 2.936 1.00 75.12 179 ALA A O 1
ATOM 1303 N N . GLU A 1 180 ? -3.643 -30.873 3.981 1.00 76.88 180 GLU A N 1
ATOM 1304 C CA . GLU A 1 180 ? -4.427 -31.559 2.951 1.00 76.88 180 GLU A CA 1
ATOM 1305 C C . GLU A 1 180 ? -4.600 -30.721 1.673 1.00 76.88 180 GLU A C 1
ATOM 1307 O O . GLU A 1 180 ? -4.375 -31.220 0.566 1.00 76.88 180 GLU A O 1
ATOM 1312 N N . VAL A 1 181 ? -4.849 -29.410 1.803 1.00 83.75 181 VAL A N 1
ATOM 1313 C CA . VAL A 1 181 ? -4.888 -28.483 0.652 1.00 83.75 181 VAL A CA 1
ATOM 1314 C C . VAL A 1 181 ? -3.533 -28.428 -0.060 1.00 83.75 181 VAL A C 1
ATOM 1316 O O . VAL A 1 181 ? -3.467 -28.445 -1.293 1.00 83.75 181 VAL A O 1
ATOM 1319 N N . ARG A 1 182 ? -2.428 -28.422 0.699 1.00 84.06 182 ARG A N 1
ATOM 1320 C CA . ARG A 1 182 ? -1.074 -28.441 0.128 1.00 84.06 182 ARG A CA 1
ATOM 1321 C C . ARG A 1 182 ? -0.779 -29.752 -0.605 1.00 84.06 182 ARG A C 1
ATOM 1323 O O . ARG A 1 182 ? -0.137 -29.723 -1.654 1.00 84.06 182 ARG A O 1
ATOM 1330 N N . ARG A 1 183 ? -1.266 -30.888 -0.091 1.00 80.44 183 ARG A N 1
ATOM 1331 C CA . ARG A 1 183 ? -1.085 -32.210 -0.711 1.00 80.44 183 ARG A CA 1
ATOM 1332 C C . ARG A 1 183 ? -1.865 -32.325 -2.028 1.00 80.44 183 ARG A C 1
ATOM 1334 O O . ARG A 1 183 ? -1.296 -32.791 -3.010 1.00 80.44 183 ARG A O 1
ATOM 1341 N N . ARG A 1 184 ? -3.098 -31.803 -2.080 1.00 82.19 184 ARG A N 1
ATOM 1342 C CA . ARG A 1 184 ? -3.933 -31.773 -3.298 1.00 82.19 184 ARG A CA 1
ATOM 1343 C C . ARG A 1 184 ? -3.329 -30.907 -4.408 1.00 82.19 184 ARG A C 1
ATOM 1345 O O . ARG A 1 184 ? -3.274 -31.322 -5.563 1.00 82.19 184 ARG A O 1
ATOM 1352 N N . ARG A 1 185 ? -2.782 -29.743 -4.049 1.00 82.88 185 ARG A N 1
ATOM 1353 C CA . ARG A 1 185 ? -2.145 -28.837 -5.017 1.00 82.88 185 ARG A CA 1
ATOM 1354 C C . ARG A 1 185 ? -0.842 -29.399 -5.594 1.00 82.88 185 ARG A C 1
ATOM 1356 O O . ARG A 1 185 ? -0.531 -29.166 -6.756 1.00 82.88 185 ARG A O 1
ATOM 1363 N N . LEU A 1 186 ? -0.091 -30.169 -4.802 1.00 81.88 186 LEU A N 1
ATOM 1364 C CA . LEU A 1 186 ? 1.104 -30.870 -5.282 1.00 81.88 186 LEU A CA 1
ATOM 1365 C C . LEU A 1 186 ? 0.765 -32.067 -6.183 1.00 81.88 186 LEU A C 1
ATOM 1367 O O . LEU A 1 186 ? 1.524 -32.340 -7.109 1.00 81.88 186 LEU A O 1
ATOM 1371 N N . SER A 1 187 ? -0.357 -32.762 -5.956 1.00 75.06 187 SER A N 1
ATOM 1372 C CA . SER A 1 187 ? -0.799 -33.829 -6.866 1.00 75.06 187 SER A CA 1
ATOM 1373 C C . SER A 1 187 ? -1.304 -33.296 -8.207 1.00 75.06 187 SER A C 1
ATOM 1375 O O . SER A 1 187 ? -1.035 -33.920 -9.225 1.00 75.06 187 SER A O 1
ATOM 1377 N N . GLU A 1 188 ? -1.960 -32.131 -8.233 1.00 78.88 188 GLU A N 1
ATOM 1378 C CA . GLU A 1 188 ? -2.396 -31.482 -9.482 1.00 78.88 188 GLU A CA 1
ATOM 1379 C C . GLU A 1 188 ? -1.194 -31.064 -10.341 1.00 78.88 188 GLU A C 1
ATOM 1381 O O . GLU A 1 188 ? -1.134 -31.404 -11.517 1.00 78.88 188 GLU A O 1
ATOM 1386 N N . LEU A 1 189 ? -0.167 -30.460 -9.730 1.00 75.50 189 LEU A N 1
ATOM 1387 C CA . LEU A 1 189 ? 1.070 -30.093 -10.434 1.00 75.50 189 LEU A CA 1
ATOM 1388 C C . LEU A 1 189 ? 1.875 -31.301 -10.940 1.00 75.50 189 LEU A C 1
ATOM 1390 O O . LEU A 1 189 ? 2.687 -31.161 -11.850 1.00 75.50 189 LEU A O 1
ATOM 1394 N N . ARG A 1 190 ? 1.681 -32.485 -10.347 1.00 72.06 190 ARG A N 1
ATOM 1395 C CA . ARG A 1 190 ? 2.368 -33.719 -10.757 1.00 72.06 190 ARG A CA 1
ATOM 1396 C C . ARG A 1 190 ? 1.591 -34.515 -11.813 1.00 72.06 190 ARG A C 1
ATOM 1398 O O . ARG A 1 190 ? 2.194 -35.341 -12.487 1.00 72.06 190 ARG A O 1
ATOM 1405 N N . GLY A 1 191 ? 0.285 -34.283 -11.952 1.00 60.66 191 GLY A N 1
ATOM 1406 C CA . GLY A 1 191 ? -0.594 -35.010 -12.875 1.00 60.66 191 GLY A CA 1
ATOM 1407 C C . GLY A 1 191 ? -0.645 -34.453 -14.301 1.00 60.66 191 GLY A C 1
ATOM 1408 O O . GLY A 1 191 ? -1.154 -35.127 -15.189 1.00 60.66 191 GLY A O 1
ATOM 1409 N N . GLU A 1 192 ? -0.106 -33.259 -14.562 1.00 56.41 192 GLU A N 1
ATOM 1410 C CA . GLU A 1 192 ? -0.200 -32.622 -15.889 1.00 56.41 192 GLU A CA 1
ATOM 1411 C C . GLU A 1 192 ? 0.813 -33.135 -16.934 1.00 56.41 192 GLU A C 1
ATOM 1413 O O . GLU A 1 192 ? 0.788 -32.679 -18.078 1.00 56.41 192 GLU A O 1
ATOM 1418 N N . THR A 1 193 ? 1.675 -34.110 -16.608 1.00 58.19 193 THR A N 1
ATOM 1419 C CA . THR A 1 193 ? 2.633 -34.670 -17.587 1.00 58.19 193 THR A CA 1
ATOM 1420 C C . THR A 1 193 ? 2.200 -35.971 -18.260 1.00 58.19 193 THR A C 1
ATOM 1422 O O . THR A 1 193 ? 2.887 -36.414 -19.177 1.00 58.19 193 THR A O 1
ATOM 1425 N N . GLU A 1 194 ? 1.061 -36.570 -17.904 1.00 56.34 194 GLU A N 1
ATOM 1426 C CA . GLU A 1 194 ? 0.532 -37.726 -18.642 1.00 56.34 194 GLU A CA 1
ATOM 1427 C C . GLU A 1 194 ? -0.458 -37.270 -19.720 1.00 56.34 19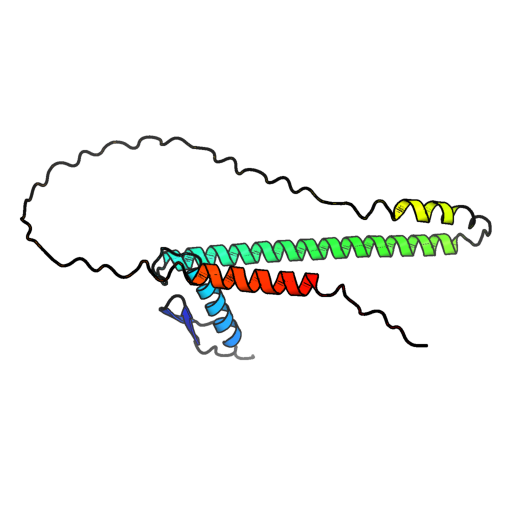4 GLU A C 1
ATOM 1429 O O . GLU A 1 194 ? -1.675 -37.375 -19.589 1.00 56.34 194 GLU A O 1
ATOM 1434 N N . ARG A 1 195 ? 0.083 -36.748 -20.829 1.00 56.00 195 ARG A N 1
ATOM 1435 C CA . ARG A 1 195 ? -0.655 -36.728 -22.097 1.00 56.00 195 ARG A CA 1
ATOM 1436 C C . ARG A 1 195 ? -0.743 -38.171 -22.608 1.00 56.00 195 ARG A C 1
ATOM 1438 O O . ARG A 1 195 ? 0.308 -38.733 -22.924 1.00 56.00 195 ARG A O 1
ATOM 1445 N N . PRO A 1 196 ? -1.940 -38.774 -22.721 1.00 56.28 196 PRO A N 1
ATOM 1446 C CA . PRO A 1 196 ? -2.073 -40.071 -23.363 1.00 56.28 196 PRO A CA 1
ATOM 1447 C C . PRO A 1 196 ? -1.657 -39.940 -24.828 1.00 56.28 196 PRO A C 1
ATOM 1449 O O . PRO A 1 196 ? -2.066 -39.008 -25.529 1.00 56.28 196 PRO A O 1
ATOM 1452 N N . GLY A 1 197 ? -0.792 -40.865 -25.244 1.00 62.09 197 GLY A N 1
ATOM 1453 C CA . GLY A 1 197 ? -0.349 -41.029 -26.617 1.00 62.09 197 GLY A CA 1
ATOM 1454 C C . GLY A 1 197 ? -1.549 -41.041 -27.550 1.00 62.09 197 GLY A C 1
ATOM 1455 O O . GLY A 1 197 ? -2.467 -41.846 -27.407 1.00 62.09 197 GLY A O 1
ATOM 1456 N N . ARG A 1 198 ? -1.539 -40.093 -28.481 1.00 63.78 198 ARG A N 1
ATOM 1457 C CA . ARG A 1 198 ? -2.442 -40.056 -29.618 1.00 63.78 198 ARG A CA 1
ATOM 1458 C C . ARG A 1 198 ? -1.928 -41.086 -30.620 1.00 63.78 198 ARG A C 1
ATOM 1460 O O . ARG A 1 198 ? -1.213 -40.731 -31.550 1.00 63.78 198 ARG A O 1
ATOM 1467 N N . ASP A 1 199 ? -2.237 -42.349 -30.353 1.00 70.94 199 ASP A N 1
ATOM 1468 C CA . ASP A 1 199 ? -2.301 -43.372 -31.387 1.00 70.94 199 ASP A CA 1
ATOM 1469 C C . ASP A 1 199 ? -3.580 -43.108 -32.171 1.00 70.94 199 ASP A C 1
ATOM 1471 O O . ASP A 1 199 ? -4.662 -43.263 -31.621 1.00 70.94 199 ASP A O 1
ATOM 1475 N N . ASP A 1 200 ? -3.450 -42.668 -33.418 1.00 64.19 200 ASP A N 1
ATOM 1476 C CA . ASP A 1 200 ? -4.461 -42.896 -34.447 1.00 64.19 200 ASP A CA 1
ATOM 1477 C C . ASP A 1 200 ? -3.800 -42.774 -35.829 1.00 64.19 200 ASP A C 1
ATOM 1479 O O . ASP A 1 200 ? -3.432 -41.678 -36.252 1.00 64.19 200 ASP A O 1
ATOM 1483 N N . ALA A 1 201 ? -3.667 -43.955 -36.446 1.00 62.72 201 ALA A N 1
ATOM 1484 C CA . ALA A 1 201 ? -3.796 -44.305 -37.869 1.00 62.72 201 ALA A CA 1
ATOM 1485 C C . ALA A 1 201 ? -2.988 -43.546 -38.939 1.00 62.72 201 ALA A C 1
ATOM 1487 O O . ALA A 1 201 ? -3.281 -42.365 -39.227 1.00 62.72 201 ALA A O 1
#